Protein AF-A0A1B1K1B3-F1 (afdb_monomer_lite)

pLDDT: mean 75.55, std 18.29, range [34.38, 95.69]

Structure (mmCIF, N/CA/C/O backbone):
data_AF-A0A1B1K1B3-F1
#
_entry.id   AF-A0A1B1K1B3-F1
#
loop_
_atom_site.group_PDB
_atom_site.id
_atom_site.type_symbol
_atom_site.label_atom_id
_atom_site.label_alt_id
_atom_site.label_comp_id
_atom_site.label_asym_id
_atom_site.label_entity_id
_atom_site.label_seq_id
_atom_site.pdbx_PDB_ins_code
_atom_site.Cartn_x
_atom_site.Cartn_y
_atom_site.Cartn_z
_atom_site.occupancy
_atom_site.B_iso_or_equiv
_atom_site.auth_seq_id
_atom_site.auth_comp_id
_atom_site.auth_asym_id
_atom_site.auth_atom_id
_atom_site.pdbx_PDB_model_num
ATOM 1 N N . MET A 1 1 ? 2.374 -10.618 -1.116 1.00 35.56 1 MET A N 1
ATOM 2 C CA . MET A 1 1 ? 2.719 -10.414 0.304 1.00 35.56 1 MET A CA 1
ATOM 3 C C . MET A 1 1 ? 1.663 -9.497 0.883 1.00 35.56 1 MET A C 1
ATOM 5 O O . MET A 1 1 ? 1.453 -8.431 0.324 1.00 35.56 1 MET A O 1
ATOM 9 N N . THR A 1 2 ? 0.951 -9.953 1.908 1.00 37.66 2 THR A N 1
ATOM 10 C CA . THR A 1 2 ? -0.039 -9.156 2.635 1.00 37.66 2 THR A CA 1
ATOM 11 C C . THR A 1 2 ? 0.565 -8.875 3.996 1.00 37.66 2 THR A C 1
ATOM 13 O O . THR A 1 2 ? 0.949 -9.826 4.677 1.00 37.66 2 THR A O 1
ATOM 16 N N . ILE A 1 3 ? 0.714 -7.606 4.362 1.00 52.00 3 ILE A N 1
ATOM 17 C CA . ILE A 1 3 ? 1.350 -7.234 5.626 1.00 52.00 3 ILE A CA 1
ATOM 18 C C . ILE A 1 3 ? 0.290 -6.623 6.528 1.00 52.00 3 ILE A C 1
ATOM 20 O O . ILE A 1 3 ? -0.462 -5.754 6.088 1.00 52.00 3 ILE A O 1
ATOM 24 N N . VAL A 1 4 ? 0.206 -7.156 7.744 1.00 45.81 4 VAL A N 1
ATOM 25 C CA . VAL A 1 4 ? -0.704 -6.710 8.797 1.00 45.81 4 VAL A CA 1
ATOM 26 C C . VAL A 1 4 ? 0.100 -5.848 9.752 1.00 45.81 4 VAL A C 1
ATOM 28 O O . VAL A 1 4 ? 1.118 -6.299 10.274 1.00 45.81 4 VAL A O 1
ATOM 31 N N . ASP A 1 5 ? -0.374 -4.639 9.983 1.00 55.31 5 ASP A N 1
ATOM 32 C CA . ASP A 1 5 ? 0.121 -3.755 11.022 1.00 55.31 5 ASP A CA 1
ATOM 33 C C . ASP A 1 5 ? -0.939 -3.615 12.118 1.00 55.31 5 ASP A C 1
ATOM 35 O O . ASP A 1 5 ? -2.130 -3.591 11.813 1.00 55.31 5 ASP A O 1
ATOM 39 N N . ASN A 1 6 ? -0.513 -3.582 13.380 1.00 48.69 6 ASN A N 1
ATOM 40 C CA . ASN A 1 6 ? -1.386 -3.424 14.539 1.00 48.69 6 ASN A CA 1
ATOM 41 C C . ASN A 1 6 ? -0.952 -2.172 15.297 1.00 48.69 6 ASN A C 1
ATOM 43 O O . ASN A 1 6 ? 0.054 -2.180 16.010 1.00 48.69 6 ASN A O 1
ATOM 47 N N . ILE A 1 7 ? -1.724 -1.106 15.138 1.00 54.78 7 ILE A N 1
ATOM 48 C CA . ILE A 1 7 ? -1.529 0.153 15.843 1.00 54.78 7 ILE A CA 1
ATOM 49 C C . ILE A 1 7 ? -2.135 -0.058 17.237 1.00 54.78 7 ILE A C 1
ATOM 51 O O . ILE A 1 7 ? -3.356 -0.144 17.380 1.00 54.78 7 ILE A O 1
ATOM 55 N N . GLY A 1 8 ? -1.271 -0.290 18.231 1.00 42.84 8 GLY A N 1
ATOM 56 C CA . GLY A 1 8 ? -1.649 -0.654 19.603 1.00 42.84 8 GLY A CA 1
ATOM 57 C C . GLY A 1 8 ? -2.344 0.465 20.390 1.00 42.84 8 GLY A C 1
ATOM 58 O O . GLY A 1 8 ? -2.353 1.613 19.953 1.00 42.84 8 GLY A O 1
ATOM 59 N N . ASP A 1 9 ? -2.911 0.105 21.554 1.00 41.47 9 ASP A N 1
ATOM 60 C CA . ASP A 1 9 ? -3.588 1.041 22.471 1.00 41.47 9 ASP A CA 1
ATOM 61 C C . ASP A 1 9 ? -2.657 2.202 22.862 1.00 41.47 9 ASP A C 1
ATOM 63 O O . ASP A 1 9 ? -1.436 2.024 22.941 1.00 41.47 9 ASP A O 1
ATOM 67 N N . GLY A 1 10 ? -3.230 3.389 23.059 1.00 43.59 10 GLY A N 1
ATOM 68 C CA . GLY A 1 10 ? -2.604 4.710 23.179 1.00 43.59 10 GLY A CA 1
ATOM 69 C C . GLY A 1 10 ? -1.605 4.909 24.330 1.00 43.59 10 GLY A C 1
ATOM 70 O O . GLY A 1 10 ? -1.379 6.032 24.783 1.00 43.59 10 GLY A O 1
ATOM 71 N N . GLN A 1 11 ? -0.960 3.857 24.833 1.00 38.31 11 GLN A N 1
ATOM 72 C CA . GLN A 1 11 ? 0.034 3.897 25.907 1.00 38.31 11 GLN A CA 1
ATOM 73 C C . GLN A 1 11 ? 1.481 4.178 25.453 1.00 38.31 11 GLN A C 1
ATOM 75 O O . GLN A 1 11 ? 2.353 4.340 26.312 1.00 38.31 11 GLN A O 1
ATOM 80 N N . SER A 1 12 ? 1.799 4.270 24.154 1.00 40.81 12 SER A N 1
ATOM 81 C CA . SER A 1 12 ? 3.203 4.292 23.687 1.00 40.81 12 SER A CA 1
ATOM 82 C C . SER A 1 12 ? 3.754 5.632 23.180 1.00 40.81 12 SER A C 1
ATOM 84 O O . SER A 1 12 ? 4.667 5.642 22.355 1.00 40.81 12 SER A O 1
ATOM 86 N N . GLN A 1 13 ? 3.305 6.765 23.724 1.00 38.47 13 GLN A N 1
ATOM 87 C CA . GLN A 1 13 ? 4.040 8.038 23.631 1.00 38.47 13 GLN A CA 1
ATOM 88 C C . GLN A 1 13 ? 4.375 8.603 25.022 1.00 38.47 13 GLN A C 1
ATOM 90 O O . GLN A 1 13 ? 3.961 9.699 25.390 1.00 38.47 13 GLN A O 1
ATOM 95 N N . ARG A 1 14 ? 5.168 7.886 25.833 1.00 36.94 14 ARG A N 1
ATOM 96 C CA . ARG A 1 14 ? 5.880 8.554 26.940 1.00 36.94 14 ARG A CA 1
ATOM 97 C C . ARG A 1 14 ? 7.107 9.268 26.377 1.00 36.94 14 ARG A C 1
ATOM 99 O O . ARG A 1 14 ? 8.041 8.633 25.898 1.00 36.94 14 ARG A O 1
ATOM 106 N N . ALA A 1 15 ? 7.040 10.597 26.414 1.00 37.53 15 ALA A N 1
ATOM 107 C CA . ALA A 1 15 ? 7.937 11.530 25.748 1.00 37.53 15 ALA A CA 1
ATOM 108 C C . ALA A 1 15 ? 9.425 11.337 26.097 1.00 37.53 15 ALA A C 1
ATOM 110 O O . ALA A 1 15 ? 9.838 11.483 27.249 1.00 37.53 15 ALA A O 1
ATOM 111 N N . MET A 1 16 ? 10.238 11.094 25.067 1.00 37.91 16 MET A N 1
ATOM 112 C CA . MET A 1 16 ? 11.663 11.438 25.065 1.00 37.91 16 MET A CA 1
ATOM 113 C C . MET A 1 16 ? 11.797 12.939 24.734 1.00 37.91 16 MET A C 1
ATOM 115 O O . MET A 1 16 ? 10.979 13.446 23.965 1.00 37.91 16 MET A O 1
ATOM 119 N N . PRO A 1 17 ? 12.796 13.668 25.269 1.00 40.50 17 PRO A N 1
ATOM 120 C CA . PRO A 1 17 ? 12.944 15.110 25.042 1.00 40.50 17 PRO A CA 1
ATOM 121 C C . PRO A 1 17 ? 12.958 15.468 23.546 1.00 40.50 17 PRO A C 1
ATOM 123 O O . PRO A 1 17 ? 13.710 14.859 22.780 1.00 40.50 17 PRO A O 1
ATOM 126 N N . GLU A 1 18 ? 12.174 16.471 23.135 1.00 42.59 18 GLU A N 1
ATOM 127 C CA . GLU A 1 18 ? 11.870 16.803 21.727 1.00 42.59 18 GLU A CA 1
ATOM 128 C C . GLU A 1 18 ? 13.112 16.902 20.813 1.00 42.59 18 GLU A C 1
ATOM 130 O O . GLU A 1 18 ? 13.099 16.395 19.693 1.00 42.59 18 GLU A O 1
ATOM 135 N N . GLY A 1 19 ? 14.235 17.438 21.311 1.00 36.38 19 GLY A N 1
ATOM 136 C CA . GLY A 1 19 ? 15.486 17.559 20.544 1.00 36.38 19 GLY A CA 1
ATOM 137 C C . GLY A 1 19 ? 16.267 16.251 20.333 1.00 36.38 19 GLY A C 1
ATOM 138 O O . GLY A 1 19 ? 17.086 16.155 19.421 1.00 36.38 19 GLY A O 1
ATOM 139 N N . THR A 1 20 ? 16.017 15.223 21.148 1.00 49.38 20 THR A N 1
ATOM 140 C CA . THR A 1 20 ? 16.620 13.888 20.974 1.00 49.38 20 THR A CA 1
ATOM 141 C C . THR A 1 20 ? 15.837 13.030 19.990 1.00 49.38 20 THR A C 1
ATOM 143 O O . THR A 1 20 ? 16.436 12.222 19.284 1.00 49.38 20 THR A O 1
ATOM 146 N N . PHE A 1 21 ? 14.525 13.252 19.878 1.00 43.22 21 PHE A N 1
ATOM 147 C CA . PHE A 1 21 ? 13.664 12.477 18.994 1.00 43.22 21 PHE A CA 1
ATOM 148 C C . PHE A 1 21 ? 13.975 12.744 17.521 1.00 43.22 21 PHE A C 1
ATOM 150 O O . PHE A 1 21 ? 14.134 11.795 16.771 1.00 43.22 21 PHE A O 1
ATOM 157 N N . GLU A 1 22 ? 14.136 13.995 17.088 1.00 46.03 22 GLU A N 1
ATOM 158 C CA . GLU A 1 22 ? 14.450 14.295 15.680 1.00 46.03 22 GLU A CA 1
ATOM 159 C C . GLU A 1 22 ? 15.869 13.893 15.273 1.00 46.03 22 GLU A C 1
ATOM 161 O O . GLU A 1 22 ? 16.065 13.358 14.182 1.00 46.03 22 GLU A O 1
ATOM 166 N N . ALA A 1 23 ? 16.855 14.092 16.150 1.00 46.91 23 ALA A N 1
ATOM 167 C CA . ALA A 1 23 ? 18.237 13.698 15.885 1.00 46.91 23 ALA A CA 1
ATOM 168 C C . ALA A 1 23 ? 18.392 12.170 15.813 1.00 46.91 23 ALA A C 1
ATOM 170 O O . ALA A 1 23 ? 19.066 11.657 14.919 1.00 46.91 23 ALA A O 1
ATOM 171 N N . GLU A 1 24 ? 17.738 11.439 16.716 1.00 48.03 24 GLU A N 1
ATOM 172 C CA . GLU A 1 24 ? 17.723 9.979 16.701 1.00 48.03 24 GLU A CA 1
ATOM 173 C C . GLU A 1 24 ? 16.869 9.448 15.540 1.00 48.03 24 GLU A C 1
ATOM 175 O O . GLU A 1 24 ? 17.303 8.543 14.836 1.00 48.03 24 GLU A O 1
ATOM 180 N N . ARG A 1 25 ? 15.727 10.081 15.231 1.00 55.53 25 ARG A N 1
ATOM 181 C CA . ARG A 1 25 ? 14.900 9.778 14.049 1.00 55.53 25 ARG A CA 1
ATOM 182 C C . ARG A 1 25 ? 15.691 9.956 12.754 1.00 55.53 25 ARG A C 1
ATOM 184 O O . ARG A 1 25 ? 15.523 9.142 11.854 1.00 55.53 25 ARG A O 1
ATOM 191 N N . ARG A 1 26 ? 16.552 10.977 12.665 1.00 53.41 26 ARG A N 1
ATOM 192 C CA . ARG A 1 26 ? 17.419 11.237 11.506 1.00 53.41 26 ARG A CA 1
ATOM 193 C C . ARG A 1 26 ? 18.577 10.245 11.414 1.00 53.41 26 ARG A C 1
ATOM 195 O O . ARG A 1 26 ? 18.786 9.687 10.352 1.00 53.41 26 ARG A O 1
ATOM 202 N N . ARG A 1 27 ? 19.262 9.919 12.517 1.00 55.50 27 ARG A N 1
ATOM 203 C CA . ARG A 1 27 ? 20.287 8.852 12.510 1.00 55.50 27 ARG A CA 1
ATOM 204 C C . ARG A 1 27 ? 19.710 7.485 12.168 1.00 55.50 27 ARG A C 1
ATOM 206 O O . ARG A 1 27 ? 20.340 6.719 11.448 1.00 55.50 27 ARG A O 1
ATOM 213 N N . GLN A 1 28 ? 18.537 7.166 12.708 1.00 52.94 28 GLN A N 1
ATOM 214 C CA . GLN A 1 28 ? 17.829 5.933 12.391 1.00 52.94 28 GLN A CA 1
ATOM 215 C C . GLN A 1 28 ? 17.367 5.936 10.940 1.00 52.94 28 GLN A C 1
ATOM 217 O O . GLN A 1 28 ? 17.505 4.913 10.292 1.00 52.94 28 GLN A O 1
ATOM 222 N N . HIS A 1 29 ? 16.897 7.072 10.415 1.00 56.28 29 HIS A N 1
ATOM 223 C CA . HIS A 1 29 ? 16.609 7.230 8.992 1.00 56.28 29 HIS A CA 1
ATOM 224 C C . HIS A 1 29 ? 17.853 6.950 8.145 1.00 56.28 29 HIS A C 1
ATOM 226 O O . HIS A 1 29 ? 17.800 6.063 7.311 1.00 56.28 29 HIS A O 1
ATOM 232 N N . ASP A 1 30 ? 18.988 7.595 8.418 1.00 57.59 30 ASP A N 1
ATOM 233 C CA . ASP A 1 30 ? 20.220 7.429 7.634 1.00 57.59 30 ASP A CA 1
ATOM 234 C C . ASP A 1 30 ? 20.781 5.991 7.720 1.00 57.59 30 ASP A C 1
ATOM 236 O O . ASP A 1 30 ? 21.231 5.417 6.728 1.00 57.59 30 ASP A O 1
ATOM 240 N N . ALA A 1 31 ? 20.738 5.368 8.904 1.00 55.56 31 ALA A N 1
ATOM 241 C CA . ALA A 1 31 ? 21.199 3.993 9.109 1.00 55.56 31 ALA A CA 1
ATOM 242 C C . ALA A 1 31 ? 20.247 2.951 8.506 1.00 55.56 31 ALA A C 1
ATOM 244 O O . ALA A 1 31 ? 20.697 1.921 8.000 1.00 55.56 31 ALA A O 1
ATOM 245 N N . ALA A 1 32 ? 18.941 3.200 8.568 1.00 52.94 32 ALA A N 1
ATOM 246 C CA . ALA A 1 32 ? 17.941 2.333 7.974 1.00 52.94 32 ALA A CA 1
ATOM 247 C C . ALA A 1 32 ? 17.872 2.520 6.454 1.00 52.94 32 ALA A C 1
ATOM 249 O O . ALA A 1 32 ? 17.700 1.539 5.754 1.00 52.94 32 ALA A O 1
ATOM 250 N N . GLU A 1 33 ? 18.157 3.709 5.922 1.00 55.00 33 GLU A N 1
ATOM 251 C CA . GLU A 1 33 ? 18.345 3.973 4.490 1.00 55.00 33 GLU A CA 1
ATOM 252 C C . GLU A 1 33 ? 19.595 3.258 3.942 1.00 55.00 33 GLU A C 1
ATOM 254 O O . GLU A 1 33 ? 19.581 2.731 2.826 1.00 55.00 33 GLU A O 1
ATOM 259 N N . LEU A 1 34 ? 20.655 3.141 4.754 1.00 54.22 34 LEU A N 1
ATOM 260 C CA . LEU A 1 34 ? 21.815 2.304 4.432 1.00 54.22 34 LEU A CA 1
ATOM 261 C C . LEU A 1 34 ? 21.441 0.811 4.350 1.00 54.22 34 LEU A C 1
ATOM 263 O O . LEU A 1 34 ? 21.885 0.125 3.429 1.00 54.22 34 LEU A O 1
ATOM 267 N N . ARG A 1 35 ? 20.603 0.329 5.281 1.00 54.16 35 ARG A N 1
ATOM 268 C CA . ARG A 1 35 ? 20.071 -1.050 5.314 1.00 54.16 35 ARG A CA 1
ATOM 269 C C . ARG A 1 35 ? 18.929 -1.294 4.333 1.00 54.16 35 ARG A C 1
ATOM 271 O O . ARG A 1 35 ? 18.700 -2.426 3.942 1.00 54.16 35 ARG A O 1
ATOM 278 N N . ALA A 1 36 ? 18.273 -0.246 3.845 1.00 51.66 36 ALA A N 1
ATOM 279 C CA . ALA A 1 36 ? 17.212 -0.316 2.845 1.00 51.66 36 ALA A CA 1
ATOM 280 C C . ALA A 1 36 ? 17.689 -0.862 1.500 1.00 51.66 36 ALA A C 1
ATOM 282 O O . ALA A 1 36 ? 16.893 -1.140 0.607 1.00 51.66 36 ALA A O 1
ATOM 283 N N . ARG A 1 37 ? 19.009 -0.980 1.337 1.00 57.28 37 ARG A N 1
ATOM 284 C CA . ARG A 1 37 ? 19.663 -1.635 0.207 1.00 57.28 37 ARG A CA 1
ATOM 285 C C . ARG A 1 37 ? 19.741 -3.153 0.367 1.00 57.28 37 ARG A C 1
ATOM 287 O O . ARG A 1 37 ? 20.251 -3.821 -0.531 1.00 57.28 37 ARG A O 1
ATOM 294 N N . GLU A 1 38 ? 19.289 -3.700 1.491 1.00 72.44 38 GLU A N 1
ATOM 295 C CA . GLU A 1 38 ? 19.466 -5.103 1.831 1.00 72.44 38 GLU A CA 1
ATOM 296 C C . GLU A 1 38 ? 18.203 -5.913 1.533 1.00 72.44 38 GLU A C 1
ATOM 298 O O . GLU A 1 38 ? 17.058 -5.546 1.813 1.00 72.44 38 GLU A O 1
ATOM 303 N N . ARG A 1 39 ? 18.445 -7.059 0.908 1.00 81.75 39 ARG A N 1
ATOM 304 C CA . ARG A 1 39 ? 17.456 -8.109 0.720 1.00 81.75 39 ARG A CA 1
ATOM 305 C C . ARG A 1 39 ? 17.071 -8.677 2.085 1.00 81.75 39 ARG A C 1
ATOM 307 O O . ARG A 1 39 ? 17.937 -8.851 2.936 1.00 81.75 39 ARG A O 1
ATOM 314 N N . ALA A 1 40 ? 15.794 -8.999 2.271 1.00 82.50 40 ALA A N 1
ATOM 315 C CA . ALA A 1 40 ? 15.316 -9.713 3.446 1.00 82.50 40 ALA A CA 1
ATOM 316 C C . ALA A 1 40 ? 16.076 -11.050 3.553 1.00 82.50 40 ALA A C 1
ATOM 318 O O . ALA A 1 40 ? 15.928 -11.888 2.653 1.00 82.50 40 ALA A O 1
ATOM 319 N N . PRO A 1 41 ? 16.896 -11.267 4.599 1.00 82.31 41 PRO A N 1
ATOM 320 C CA . PRO A 1 41 ? 17.796 -12.421 4.682 1.00 82.31 41 PRO A CA 1
ATOM 321 C C . PRO A 1 41 ? 17.052 -13.757 4.774 1.00 82.31 41 PRO A C 1
ATOM 323 O O . PRO A 1 41 ? 17.583 -14.798 4.398 1.00 82.31 41 PRO A O 1
ATOM 326 N N . GLN A 1 42 ? 15.811 -13.731 5.257 1.00 85.69 42 GLN A N 1
ATOM 327 C CA . GLN A 1 42 ? 14.932 -14.890 5.359 1.00 85.69 42 GLN A CA 1
ATOM 328 C C . GLN A 1 42 ? 14.312 -15.321 4.021 1.00 85.69 42 GLN A C 1
ATOM 330 O O . GLN A 1 42 ? 13.712 -16.393 3.961 1.00 85.69 42 GLN A O 1
ATOM 335 N N . LEU A 1 43 ? 14.423 -14.508 2.963 1.00 85.69 43 LEU A N 1
ATOM 336 C CA . LEU A 1 43 ? 13.866 -14.815 1.647 1.00 85.69 43 LEU A CA 1
ATOM 337 C C . LEU A 1 43 ? 14.975 -15.142 0.635 1.00 85.69 43 LEU A C 1
ATOM 339 O O . LEU A 1 43 ? 16.001 -14.458 0.598 1.00 85.69 43 LEU A O 1
ATOM 343 N N . PRO A 1 44 ? 14.763 -16.130 -0.250 1.00 89.31 44 PRO A N 1
ATOM 344 C CA . PRO A 1 44 ? 15.617 -16.343 -1.412 1.00 89.31 44 PRO A CA 1
ATOM 345 C C . PRO A 1 44 ? 15.759 -15.080 -2.275 1.00 89.31 44 PRO A C 1
ATOM 347 O O . PRO A 1 44 ? 14.857 -14.241 -2.344 1.00 89.31 44 PRO A O 1
ATOM 350 N N . ALA A 1 45 ? 16.904 -14.924 -2.944 1.00 85.12 45 ALA A N 1
ATOM 351 C CA . ALA A 1 45 ? 17.176 -13.738 -3.758 1.00 85.12 45 ALA A CA 1
ATOM 352 C C . ALA A 1 45 ? 16.237 -13.623 -4.973 1.00 85.12 45 ALA A C 1
ATOM 354 O O . ALA A 1 45 ? 15.888 -12.518 -5.365 1.00 85.12 45 ALA A O 1
ATOM 355 N N . ASP A 1 46 ? 15.793 -14.743 -5.536 1.00 86.25 46 ASP A N 1
ATOM 356 C CA . ASP A 1 46 ? 14.843 -14.817 -6.652 1.00 86.25 46 ASP A CA 1
ATOM 357 C C . ASP A 1 46 ? 13.381 -14.569 -6.238 1.00 86.25 46 ASP A C 1
ATOM 359 O O . ASP A 1 46 ? 12.511 -14.446 -7.095 1.00 86.25 46 ASP A O 1
ATOM 363 N N . GLN A 1 47 ? 13.104 -14.449 -4.936 1.00 87.62 47 GLN A N 1
ATOM 364 C CA . GLN A 1 47 ? 11.773 -14.156 -4.388 1.00 87.62 47 GLN A CA 1
ATOM 365 C C . GLN A 1 47 ? 11.609 -12.700 -3.938 1.00 87.62 47 GLN A C 1
ATOM 367 O O . GLN A 1 47 ? 10.618 -12.346 -3.301 1.00 87.62 47 GLN A O 1
ATOM 372 N N . GLN A 1 48 ? 12.578 -11.842 -4.250 1.00 88.19 48 GLN A N 1
ATOM 373 C CA . GLN A 1 48 ? 12.544 -10.429 -3.901 1.00 88.19 48 GLN A CA 1
ATOM 374 C C . GLN A 1 48 ? 13.255 -9.586 -4.956 1.00 88.19 48 GLN A C 1
ATOM 376 O O . GLN A 1 48 ? 14.159 -10.047 -5.655 1.00 88.19 48 GLN A O 1
ATOM 381 N N . THR A 1 49 ? 12.852 -8.326 -5.058 1.00 88.81 49 THR A N 1
ATOM 382 C CA . THR A 1 49 ? 13.508 -7.370 -5.949 1.00 88.81 49 THR A CA 1
ATOM 383 C C . THR A 1 49 ? 14.849 -6.886 -5.375 1.00 88.81 49 THR A C 1
ATOM 385 O O . THR A 1 49 ? 15.258 -7.282 -4.280 1.00 88.81 49 THR A O 1
ATOM 388 N N . GLY A 1 50 ? 15.562 -6.062 -6.134 1.00 89.56 50 GLY A N 1
ATOM 389 C CA . GLY A 1 50 ? 16.807 -5.429 -5.729 1.00 89.56 50 GLY A CA 1
ATOM 390 C C . GLY A 1 50 ? 16.929 -4.003 -6.249 1.00 89.56 50 GLY A C 1
ATOM 391 O O . GLY A 1 50 ? 16.029 -3.448 -6.879 1.00 89.56 50 GLY A O 1
ATOM 392 N N . GLU A 1 51 ? 18.085 -3.405 -5.974 1.00 89.69 51 GLU A N 1
ATOM 393 C CA . GLU A 1 51 ? 18.364 -2.012 -6.327 1.00 89.69 51 GLU A CA 1
ATOM 394 C C . GLU A 1 51 ? 18.384 -1.742 -7.832 1.00 89.69 51 GLU A C 1
ATOM 396 O O . GLU A 1 51 ? 18.171 -0.620 -8.287 1.00 89.69 51 GLU A O 1
ATOM 401 N N . ASP A 1 52 ? 18.649 -2.777 -8.616 1.00 90.06 52 ASP A N 1
ATOM 402 C CA . ASP A 1 52 ? 18.659 -2.728 -10.066 1.00 90.06 52 ASP A CA 1
ATOM 403 C C . ASP A 1 52 ? 17.322 -2.265 -10.650 1.00 90.06 52 ASP A C 1
ATOM 405 O O . ASP A 1 52 ? 17.334 -1.571 -11.663 1.00 90.06 52 ASP A O 1
ATOM 409 N N . VAL A 1 53 ? 16.190 -2.537 -9.996 1.00 91.94 53 VAL A N 1
ATOM 410 C CA . VAL A 1 53 ? 14.878 -2.051 -10.452 1.00 91.94 53 VAL A CA 1
ATOM 411 C C . VAL A 1 53 ? 14.749 -0.531 -10.322 1.00 91.94 53 VAL A C 1
ATOM 413 O O . VAL A 1 53 ? 14.178 0.101 -11.202 1.00 91.94 53 VAL A O 1
ATOM 416 N N . TYR A 1 54 ? 15.337 0.084 -9.298 1.00 91.56 54 TYR A N 1
ATOM 417 C CA . TYR A 1 54 ? 15.133 1.506 -8.967 1.00 91.56 54 TYR A CA 1
ATOM 418 C C . TYR A 1 54 ? 16.188 2.443 -9.576 1.00 91.56 54 TYR A C 1
ATOM 420 O O . TYR A 1 54 ? 16.088 3.662 -9.505 1.00 91.56 54 TYR A O 1
ATOM 428 N N . ARG A 1 55 ? 17.236 1.887 -10.190 1.00 91.12 55 ARG A N 1
ATOM 429 C CA . ARG A 1 55 ? 18.352 2.669 -10.735 1.00 91.12 55 ARG A CA 1
ATOM 430 C C . ARG A 1 55 ? 17.958 3.453 -11.995 1.00 91.12 55 ARG A C 1
ATOM 432 O O . ARG A 1 55 ? 17.467 2.854 -12.954 1.00 91.12 55 ARG A O 1
ATOM 439 N N . ASP A 1 56 ? 18.290 4.742 -12.034 1.00 91.44 56 ASP A N 1
ATOM 440 C CA . ASP A 1 56 ? 18.168 5.623 -13.210 1.00 91.44 56 ASP A CA 1
ATOM 441 C C . ASP A 1 56 ? 16.749 5.669 -13.808 1.00 91.44 56 ASP A C 1
ATOM 443 O O . ASP A 1 56 ? 16.568 5.605 -15.022 1.00 91.44 56 ASP A O 1
ATOM 447 N N . ASN A 1 57 ? 15.730 5.715 -12.951 1.00 91.94 57 ASN A N 1
ATOM 448 C CA . ASN A 1 57 ? 14.327 5.851 -13.339 1.00 91.94 57 ASN A CA 1
ATOM 449 C C . ASN A 1 57 ? 13.524 6.505 -12.197 1.00 91.94 57 ASN A C 1
ATOM 451 O O . ASN A 1 57 ? 14.052 6.627 -11.091 1.00 91.94 57 ASN A O 1
ATOM 455 N N . PRO A 1 58 ? 12.279 6.948 -12.436 1.00 90.12 58 PRO A N 1
ATOM 456 C CA . PRO A 1 58 ? 11.472 7.609 -11.411 1.00 90.12 58 PRO A CA 1
ATOM 457 C C . PRO A 1 58 ? 10.740 6.649 -10.458 1.00 90.12 58 PRO A C 1
ATOM 459 O O . PRO A 1 58 ? 9.776 7.068 -9.825 1.00 90.12 58 PRO A O 1
ATOM 462 N N . LEU A 1 59 ? 11.132 5.376 -10.332 1.00 91.88 59 LEU A N 1
ATOM 463 C CA . LEU A 1 59 ? 10.537 4.464 -9.349 1.00 91.88 59 LEU A CA 1
ATOM 464 C C . LEU A 1 59 ? 11.229 4.616 -7.989 1.00 91.88 59 LEU A C 1
ATOM 466 O O . LEU A 1 59 ? 12.440 4.447 -7.860 1.00 91.88 59 LEU A O 1
ATOM 470 N N . ASP A 1 60 ? 10.425 4.833 -6.957 1.00 90.88 60 ASP A N 1
ATOM 471 C CA . ASP A 1 60 ? 10.822 4.790 -5.558 1.00 90.88 60 ASP A CA 1
ATOM 472 C C . ASP A 1 60 ? 10.593 3.398 -4.958 1.00 90.88 60 ASP A C 1
ATOM 474 O O . ASP A 1 60 ? 9.718 2.635 -5.389 1.00 90.88 60 ASP A O 1
ATOM 478 N N . ARG A 1 61 ? 11.313 3.113 -3.865 1.00 90.12 61 ARG A N 1
ATOM 479 C CA . ARG A 1 61 ? 11.004 2.008 -2.947 1.00 90.12 61 ARG A CA 1
ATOM 480 C C . ARG A 1 61 ? 9.749 2.349 -2.134 1.00 90.12 61 ARG A C 1
ATOM 482 O O . ARG A 1 61 ? 9.828 2.787 -0.982 1.00 90.12 61 ARG A O 1
ATOM 489 N N . GLY A 1 62 ? 8.587 2.174 -2.754 1.00 89.56 62 GLY A N 1
ATOM 490 C CA . GLY A 1 62 ? 7.297 2.426 -2.126 1.00 89.56 62 GLY A CA 1
ATOM 491 C C . GLY A 1 62 ? 7.039 1.433 -1.000 1.00 89.56 62 GLY A C 1
ATOM 492 O O . GLY A 1 62 ? 6.907 0.236 -1.252 1.00 89.56 62 GLY A O 1
ATOM 493 N N . HIS A 1 63 ? 6.993 1.917 0.239 1.00 88.50 63 HIS A N 1
ATOM 494 C CA . HIS A 1 63 ? 6.783 1.071 1.414 1.00 88.50 63 HIS A CA 1
ATOM 495 C C . HIS A 1 63 ? 5.320 0.617 1.502 1.00 88.50 63 HIS A C 1
ATOM 497 O O . HIS A 1 63 ? 4.399 1.416 1.320 1.00 88.50 63 HIS A O 1
ATOM 503 N N . LEU A 1 64 ? 5.101 -0.661 1.814 1.00 89.06 64 LEU A N 1
ATOM 504 C CA . LEU A 1 64 ? 3.775 -1.210 2.094 1.00 89.06 64 LEU A CA 1
ATOM 505 C C . LEU A 1 64 ? 3.381 -0.944 3.553 1.00 89.06 64 LEU A C 1
ATOM 507 O O . LEU A 1 64 ? 2.390 -0.254 3.791 1.00 89.06 64 LEU A O 1
ATOM 511 N N . VAL A 1 65 ? 4.174 -1.420 4.518 1.00 87.25 65 VAL A N 1
ATOM 512 C CA . VAL A 1 65 ? 4.120 -0.967 5.921 1.00 87.25 65 VAL A CA 1
ATOM 513 C C . VAL A 1 65 ? 4.971 0.273 6.084 1.00 87.25 65 VAL A C 1
ATOM 515 O O . VAL A 1 65 ? 6.132 0.278 5.660 1.00 87.25 65 VAL A O 1
ATOM 518 N N . ARG A 1 66 ? 4.429 1.316 6.719 1.00 82.94 66 ARG A N 1
ATOM 519 C CA . ARG A 1 66 ? 5.201 2.533 6.936 1.00 82.94 66 ARG A CA 1
ATOM 520 C C . ARG A 1 66 ? 6.202 2.329 8.050 1.00 82.94 66 ARG A C 1
ATOM 522 O O . ARG A 1 66 ? 5.982 1.624 9.025 1.00 82.94 66 ARG A O 1
ATOM 529 N N . ARG A 1 67 ? 7.297 3.062 7.928 1.00 82.94 67 ARG A N 1
ATOM 530 C CA . ARG A 1 67 ? 8.439 3.003 8.833 1.00 82.94 67 ARG A CA 1
ATOM 531 C C . ARG A 1 67 ? 8.105 3.187 10.315 1.00 82.94 67 ARG A C 1
ATOM 533 O O . ARG A 1 67 ? 8.752 2.586 11.168 1.00 82.94 67 ARG A O 1
ATOM 540 N N . LEU A 1 68 ? 7.185 4.102 10.622 1.00 80.19 68 LEU A N 1
ATOM 541 C CA . LEU A 1 68 ? 6.901 4.489 12.005 1.00 80.19 68 LEU A CA 1
ATOM 542 C C . LEU A 1 68 ? 5.815 3.638 12.656 1.00 80.19 68 LEU A C 1
ATOM 544 O O . LEU A 1 68 ? 5.799 3.570 13.881 1.00 80.19 68 LEU A O 1
ATOM 548 N N . ASP A 1 69 ? 4.973 2.970 11.872 1.00 80.56 69 ASP A N 1
ATOM 549 C CA . ASP A 1 69 ? 3.836 2.235 12.417 1.00 80.56 69 ASP A CA 1
ATOM 550 C C . ASP A 1 69 ? 4.258 1.084 13.352 1.00 80.56 69 ASP A C 1
ATOM 552 O O . ASP A 1 69 ? 3.708 0.990 14.449 1.00 80.56 69 ASP A O 1
ATOM 556 N N . PRO A 1 70 ? 5.304 0.282 13.047 1.00 84.44 70 PRO A N 1
ATOM 557 C CA . PRO A 1 70 ? 5.768 -0.764 13.954 1.00 84.44 70 PRO A CA 1
ATOM 558 C C . PRO A 1 70 ? 6.875 -0.283 14.915 1.00 84.44 70 PRO A C 1
ATOM 560 O O . PRO A 1 70 ? 7.469 -1.085 15.638 1.00 84.44 70 PRO A O 1
ATOM 563 N N . ALA A 1 71 ? 7.205 1.016 14.931 1.00 86.06 71 ALA A N 1
ATOM 564 C CA . ALA A 1 71 ? 8.345 1.565 15.672 1.00 86.06 71 ALA A CA 1
ATOM 565 C C . ALA A 1 71 ? 8.031 1.827 17.160 1.00 86.06 71 ALA A C 1
ATOM 567 O O . ALA A 1 71 ? 8.322 2.901 17.692 1.00 86.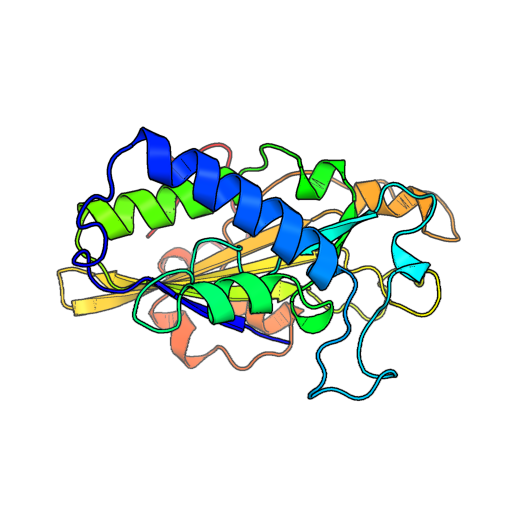06 71 ALA A O 1
ATOM 568 N N . TRP A 1 72 ? 7.469 0.835 17.850 1.00 81.25 72 TRP A N 1
ATOM 569 C CA . TRP A 1 72 ? 7.090 0.905 19.263 1.00 81.25 72 TRP A CA 1
ATOM 570 C C . TRP A 1 72 ? 7.484 -0.362 20.039 1.00 81.25 72 TRP A C 1
ATOM 572 O O . TRP A 1 72 ? 7.857 -1.394 19.480 1.00 81.25 72 TRP A O 1
ATOM 582 N N . GLY A 1 73 ? 7.470 -0.261 21.371 1.00 87.00 73 GLY A N 1
ATOM 583 C CA . GLY A 1 73 ? 7.857 -1.354 22.265 1.00 87.00 73 GLY A CA 1
ATOM 584 C C . GLY A 1 73 ? 9.358 -1.704 22.246 1.00 87.00 73 GLY A C 1
ATOM 585 O O . GLY A 1 73 ? 10.179 -0.979 21.681 1.00 87.00 73 GLY A O 1
ATOM 586 N N . PRO A 1 74 ? 9.757 -2.822 22.885 1.00 90.56 74 PRO A N 1
ATOM 587 C CA . PRO A 1 74 ? 11.169 -3.194 23.051 1.00 90.56 74 PRO A CA 1
ATOM 588 C C . PRO A 1 74 ? 11.923 -3.485 21.745 1.00 90.56 74 PRO A C 1
ATOM 590 O O . PRO A 1 74 ? 13.149 -3.405 21.718 1.00 90.56 74 PRO A O 1
ATOM 593 N N . LEU A 1 75 ? 11.204 -3.827 20.671 1.00 87.06 75 LEU A N 1
ATOM 594 C CA . LEU A 1 75 ? 11.770 -4.153 19.358 1.00 87.06 75 LEU A CA 1
ATOM 595 C C . LEU A 1 75 ? 11.636 -3.007 18.344 1.00 87.06 75 LEU A C 1
ATOM 597 O O . LEU A 1 75 ? 11.983 -3.204 17.183 1.00 87.06 75 LEU A O 1
ATOM 601 N N . ALA A 1 76 ? 11.205 -1.812 18.773 1.00 83.44 76 ALA A N 1
ATOM 602 C CA . ALA A 1 76 ? 10.911 -0.660 17.914 1.00 83.44 76 ALA A CA 1
ATOM 603 C C . ALA A 1 76 ? 11.975 -0.394 16.842 1.00 83.44 76 ALA A C 1
ATOM 605 O O . ALA A 1 76 ? 11.657 -0.161 15.680 1.00 83.44 76 ALA A O 1
ATOM 606 N N . LYS A 1 77 ? 13.256 -0.446 17.226 1.00 84.06 77 LYS A N 1
ATOM 607 C CA . LYS A 1 77 ? 14.358 -0.204 16.294 1.00 84.06 77 LYS A CA 1
ATOM 608 C C . LYS A 1 77 ? 14.457 -1.299 15.226 1.00 84.06 77 LYS A C 1
ATOM 610 O O . LYS A 1 77 ? 14.601 -0.976 14.055 1.00 84.06 77 LYS A O 1
ATOM 615 N N . ALA A 1 78 ? 14.407 -2.566 15.635 1.00 85.44 78 ALA A N 1
ATOM 616 C CA . ALA A 1 78 ? 14.486 -3.693 14.710 1.00 85.44 78 ALA A CA 1
ATOM 617 C C . ALA A 1 78 ? 13.278 -3.701 13.765 1.00 85.44 78 ALA A C 1
ATOM 619 O O . ALA A 1 78 ? 13.453 -3.817 12.564 1.00 85.44 78 ALA A O 1
ATOM 620 N N . ALA A 1 79 ? 12.079 -3.456 14.295 1.00 86.25 79 ALA A N 1
ATOM 621 C CA . ALA A 1 79 ? 10.858 -3.388 13.505 1.00 86.25 79 ALA A CA 1
ATOM 622 C C . ALA A 1 79 ? 10.865 -2.221 12.498 1.00 86.25 79 ALA A C 1
ATOM 624 O O . ALA A 1 79 ? 10.452 -2.390 11.356 1.00 86.25 79 ALA A O 1
ATOM 625 N N . ASN A 1 80 ? 11.390 -1.053 12.890 1.00 86.00 80 ASN A N 1
ATOM 626 C CA . ASN A 1 80 ? 11.611 0.079 11.986 1.00 86.00 80 ASN A CA 1
ATOM 627 C C . ASN A 1 80 ? 12.620 -0.276 10.886 1.00 86.00 80 ASN A C 1
ATOM 629 O O . ASN A 1 80 ? 12.315 -0.102 9.710 1.00 86.00 80 ASN A O 1
ATOM 633 N N . ASP A 1 81 ? 13.782 -0.826 11.260 1.00 85.62 81 ASP A N 1
ATOM 634 C CA . ASP A 1 81 ? 14.796 -1.293 10.308 1.00 85.62 81 ASP A CA 1
ATOM 635 C C . ASP A 1 81 ? 14.192 -2.328 9.329 1.00 85.62 81 ASP A C 1
ATOM 637 O O . ASP A 1 81 ? 14.463 -2.26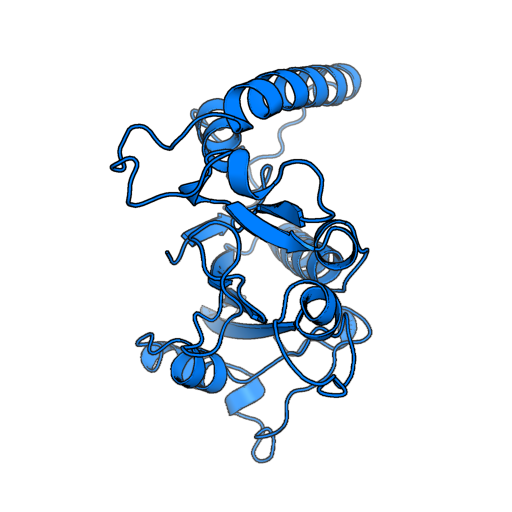9 8.130 1.00 85.62 81 ASP A O 1
ATOM 641 N N . ASP A 1 82 ? 13.319 -3.222 9.808 1.00 87.44 82 ASP A N 1
ATOM 642 C CA . ASP A 1 82 ? 12.696 -4.271 8.998 1.00 87.44 82 ASP A CA 1
ATOM 643 C C . ASP A 1 82 ? 11.790 -3.723 7.887 1.00 87.44 82 ASP A C 1
ATOM 645 O O . ASP A 1 82 ? 11.684 -4.353 6.828 1.00 87.44 82 ASP A O 1
ATOM 649 N N . THR A 1 83 ? 11.190 -2.540 8.077 1.00 86.50 83 THR A N 1
ATOM 650 C CA . THR A 1 83 ? 10.340 -1.896 7.057 1.00 86.50 83 THR A CA 1
ATOM 651 C C . THR A 1 83 ? 11.100 -1.505 5.791 1.00 86.50 83 THR A C 1
ATOM 653 O O . THR A 1 83 ? 10.485 -1.323 4.743 1.00 86.50 83 THR A O 1
ATOM 656 N N . PHE A 1 84 ? 12.426 -1.427 5.853 1.00 87.12 84 PHE A N 1
ATOM 657 C CA . PHE A 1 84 ? 13.249 -1.001 4.731 1.00 87.12 84 PHE A CA 1
ATOM 658 C C . PHE A 1 84 ? 13.694 -2.141 3.810 1.00 87.12 84 PHE A C 1
ATOM 660 O O . PHE A 1 84 ? 14.261 -1.878 2.749 1.00 87.12 84 PHE A O 1
ATOM 667 N N . HIS A 1 85 ? 13.439 -3.403 4.167 1.00 89.06 85 HIS A N 1
ATOM 668 C CA . HIS A 1 85 ? 13.756 -4.524 3.283 1.00 89.06 85 HIS A CA 1
ATOM 669 C C . HIS A 1 85 ? 12.934 -4.470 1.989 1.00 89.06 85 HIS A C 1
ATOM 671 O O . HIS A 1 85 ? 11.750 -4.122 1.993 1.00 89.06 85 HIS A O 1
ATOM 677 N N . PHE A 1 86 ? 13.518 -4.945 0.883 1.00 88.62 86 PHE A N 1
ATOM 678 C CA . PHE A 1 86 ? 12.826 -5.019 -0.413 1.00 88.62 86 PHE A CA 1
ATOM 679 C C . PHE A 1 86 ? 11.520 -5.821 -0.380 1.00 88.62 86 PHE A C 1
ATOM 681 O O . PHE A 1 86 ? 10.643 -5.568 -1.194 1.00 88.62 86 PHE A O 1
ATOM 688 N N . ALA A 1 87 ? 11.364 -6.756 0.561 1.00 89.50 87 ALA A N 1
ATOM 689 C CA . ALA A 1 87 ? 10.125 -7.510 0.741 1.00 89.50 87 ALA A CA 1
ATOM 690 C C . ALA A 1 87 ? 8.934 -6.625 1.163 1.00 89.50 87 ALA A C 1
ATOM 692 O O . ALA A 1 87 ? 7.799 -6.907 0.793 1.00 89.50 87 ALA A O 1
ATOM 693 N N . ASN A 1 88 ? 9.184 -5.541 1.902 1.00 91.25 88 ASN A N 1
ATOM 694 C CA . ASN A 1 88 ? 8.167 -4.550 2.260 1.00 91.25 88 ASN A CA 1
ATOM 695 C C . ASN A 1 88 ? 8.015 -3.449 1.192 1.00 91.25 88 ASN A C 1
ATOM 697 O O . ASN A 1 88 ? 7.156 -2.579 1.322 1.00 91.25 88 ASN A O 1
ATOM 701 N N . CYS A 1 89 ? 8.837 -3.468 0.142 1.00 90.19 89 CYS A N 1
ATOM 702 C CA . CYS A 1 89 ? 8.841 -2.445 -0.891 1.00 90.19 89 CYS A CA 1
ATOM 703 C C . CYS A 1 89 ? 8.224 -2.957 -2.193 1.00 90.19 89 CYS A C 1
ATOM 705 O O . CYS A 1 89 ? 8.382 -4.111 -2.589 1.00 90.19 89 CYS A O 1
ATOM 707 N N . THR A 1 90 ? 7.578 -2.053 -2.912 1.00 92.44 90 THR A N 1
ATOM 708 C CA . THR A 1 90 ? 7.071 -2.277 -4.265 1.00 92.44 90 THR A CA 1
ATOM 709 C C . THR A 1 90 ? 7.467 -1.100 -5.154 1.00 92.44 90 THR A C 1
ATOM 711 O O . THR A 1 90 ? 7.483 0.032 -4.665 1.00 92.44 90 THR A O 1
ATOM 714 N N . PRO A 1 91 ? 7.758 -1.320 -6.451 1.00 93.50 91 PRO A N 1
ATOM 715 C CA . PRO A 1 91 ? 7.995 -0.228 -7.383 1.00 93.50 91 PRO A CA 1
ATOM 716 C C . PRO A 1 91 ? 6.791 0.709 -7.449 1.00 93.50 91 PRO A C 1
ATOM 718 O O . PRO A 1 91 ? 5.692 0.313 -7.849 1.00 93.50 91 PRO A O 1
ATOM 721 N N . GLN A 1 92 ? 7.000 1.949 -7.027 1.00 91.69 92 GLN A N 1
ATOM 722 C CA . GLN A 1 92 ? 6.006 3.010 -7.094 1.00 91.69 92 GLN A CA 1
ATOM 723 C C . GLN A 1 92 ? 6.630 4.210 -7.787 1.00 91.69 92 GLN A C 1
ATOM 725 O O . GLN A 1 92 ? 7.708 4.642 -7.398 1.00 91.69 92 GLN A O 1
ATOM 730 N N . HIS A 1 93 ? 5.967 4.766 -8.794 1.00 91.12 93 HIS A N 1
ATOM 731 C CA . HIS A 1 93 ? 6.414 6.000 -9.425 1.00 91.12 93 HIS A CA 1
ATOM 732 C C . HIS A 1 93 ? 6.527 7.111 -8.372 1.00 91.12 93 HIS A C 1
ATOM 734 O O . HIS A 1 93 ? 5.657 7.249 -7.509 1.00 91.12 93 HIS A O 1
ATOM 740 N N . HIS A 1 94 ? 7.568 7.935 -8.452 1.00 86.69 94 HIS A N 1
ATOM 741 C CA . HIS A 1 94 ? 7.894 8.947 -7.452 1.00 86.69 94 HIS A CA 1
ATOM 742 C C . HIS A 1 94 ? 6.711 9.875 -7.171 1.00 86.69 94 HIS A C 1
ATOM 744 O O . HIS A 1 94 ? 6.351 10.107 -6.024 1.00 86.69 94 HIS A O 1
ATOM 750 N N . SER A 1 95 ? 6.012 10.340 -8.208 1.00 82.81 95 SER A N 1
ATOM 751 C CA . SER A 1 95 ? 4.816 11.177 -8.029 1.00 82.81 95 SER A CA 1
ATOM 752 C C . SER A 1 95 ? 3.666 10.472 -7.295 1.00 82.81 95 SER A C 1
ATOM 754 O O . SER A 1 95 ? 2.863 11.143 -6.651 1.00 82.81 95 SER A O 1
ATOM 756 N N . PHE A 1 96 ? 3.565 9.142 -7.381 1.00 83.06 96 PHE A N 1
ATOM 757 C CA . PHE A 1 96 ? 2.593 8.354 -6.619 1.00 83.06 96 PHE A CA 1
ATOM 758 C C . PHE A 1 96 ? 3.036 8.195 -5.158 1.00 83.06 96 PHE A C 1
ATOM 760 O O . PHE A 1 96 ? 2.241 8.450 -4.255 1.00 83.06 96 PHE A O 1
ATOM 767 N N . ASN A 1 97 ? 4.302 7.827 -4.937 1.00 82.38 97 ASN A N 1
ATOM 768 C CA . ASN A 1 97 ? 4.873 7.549 -3.617 1.00 82.38 97 ASN A CA 1
ATOM 769 C C . ASN A 1 97 ? 5.092 8.818 -2.769 1.00 82.38 97 ASN A C 1
ATOM 771 O O . ASN A 1 97 ? 4.717 8.863 -1.601 1.00 82.38 97 ASN A O 1
ATOM 775 N N . ALA A 1 98 ? 5.679 9.860 -3.360 1.00 73.94 98 ALA A N 1
ATOM 776 C CA . ALA A 1 98 ? 5.975 11.140 -2.713 1.00 73.94 98 ALA A CA 1
ATOM 777 C C . ALA A 1 98 ? 4.820 12.147 -2.794 1.00 73.94 98 ALA A C 1
ATOM 779 O O . ALA A 1 98 ? 4.853 13.191 -2.134 1.00 73.94 98 ALA A O 1
ATOM 780 N N . GLY A 1 99 ? 3.805 11.873 -3.618 1.00 64.62 99 GLY A N 1
ATOM 781 C CA . GLY A 1 99 ? 2.632 12.727 -3.709 1.00 64.62 99 GLY A CA 1
ATOM 782 C C . GLY A 1 99 ? 1.945 12.843 -2.350 1.00 64.62 99 GLY A C 1
ATOM 783 O O . GLY A 1 99 ? 1.798 11.855 -1.632 1.00 64.62 99 GLY A O 1
ATOM 784 N N . GLN A 1 100 ? 1.431 14.034 -2.023 1.00 53.34 100 GLN A N 1
ATOM 785 C CA . GLN A 1 100 ? 0.432 14.220 -0.957 1.00 53.34 100 GLN A CA 1
ATOM 786 C C . GLN A 1 100 ? -0.913 13.611 -1.382 1.00 53.34 100 GLN A C 1
ATOM 788 O O . GLN A 1 100 ? -1.964 14.249 -1.332 1.00 53.34 100 GLN A O 1
ATOM 793 N N . THR A 1 101 ? -0.877 12.386 -1.897 1.00 54.88 101 THR A N 1
ATOM 794 C CA . THR A 1 101 ? -2.068 11.632 -2.222 1.00 54.88 101 THR A CA 1
ATOM 795 C C . THR A 1 101 ? -2.861 11.453 -0.935 1.00 54.88 101 THR A C 1
ATOM 797 O O . THR A 1 101 ? -2.316 11.414 0.176 1.00 54.88 101 THR A O 1
ATOM 800 N N . LEU A 1 102 ? -4.176 11.310 -1.073 1.00 54.06 102 LEU A N 1
ATOM 801 C CA . LEU A 1 102 ? -5.024 10.915 0.042 1.00 54.06 102 LEU A CA 1
ATOM 802 C C . LEU A 1 102 ? -4.569 9.609 0.705 1.00 54.06 102 LEU A C 1
ATOM 804 O O . LEU A 1 102 ? -5.074 9.322 1.768 1.00 54.06 102 LEU A O 1
ATOM 808 N N . TRP A 1 103 ? -3.601 8.859 0.171 1.00 59.12 103 TRP A N 1
ATOM 809 C CA . TRP A 1 103 ? -2.908 7.781 0.879 1.00 59.12 103 TRP A CA 1
ATOM 810 C C . TRP A 1 103 ? -2.204 8.252 2.158 1.00 59.12 103 TRP A C 1
ATOM 812 O O . TRP A 1 103 ? -2.416 7.690 3.232 1.00 59.12 103 TRP A O 1
ATOM 822 N N . LEU A 1 104 ? -1.406 9.326 2.069 1.00 58.53 104 LEU A N 1
ATOM 823 C CA . LEU A 1 104 ? -0.745 9.917 3.232 1.00 58.53 104 LEU A CA 1
ATOM 824 C C . LEU A 1 104 ? -1.790 10.450 4.216 1.00 58.53 104 LEU A C 1
ATOM 826 O O . LEU A 1 104 ? -1.760 10.107 5.394 1.00 58.53 104 LEU A O 1
ATOM 830 N N . GLY A 1 105 ? -2.774 11.187 3.690 1.00 62.81 105 GLY A N 1
ATOM 831 C CA . GLY A 1 105 ? -3.859 11.779 4.473 1.00 62.81 105 GLY A CA 1
ATOM 832 C C . GLY A 1 105 ? -4.855 10.778 5.073 1.00 62.81 105 GLY A C 1
ATOM 833 O O . GLY A 1 105 ? -5.380 11.040 6.150 1.00 62.81 105 GLY A O 1
ATOM 834 N N . LEU A 1 106 ? -5.116 9.646 4.413 1.00 62.75 106 LEU A N 1
ATOM 835 C CA . LEU A 1 106 ? -5.992 8.565 4.879 1.00 62.75 106 LEU A CA 1
ATOM 836 C C . LEU A 1 106 ? -5.377 7.904 6.095 1.00 62.75 106 LEU A C 1
ATOM 838 O O . LEU A 1 106 ? -6.049 7.716 7.097 1.00 62.75 106 LEU A O 1
ATOM 842 N N . GLU A 1 107 ? -4.100 7.570 6.012 1.00 62.66 107 GLU A N 1
ATOM 843 C CA . GLU A 1 107 ? -3.411 6.924 7.116 1.00 62.66 107 GLU A CA 1
ATOM 844 C C . GLU A 1 107 ? -3.197 7.890 8.272 1.00 62.66 107 GLU A C 1
ATOM 846 O O . GLU A 1 107 ? -3.465 7.515 9.403 1.00 62.66 107 GLU A O 1
ATOM 851 N N . ASP A 1 108 ? -2.857 9.155 8.011 1.00 65.00 108 ASP A N 1
ATOM 852 C CA . ASP A 1 108 ? -2.821 10.179 9.059 1.00 65.00 108 ASP A CA 1
ATOM 853 C C . ASP A 1 108 ? -4.194 10.371 9.712 1.00 65.00 108 ASP A C 1
ATOM 855 O O . ASP A 1 108 ? -4.280 10.619 10.910 1.00 65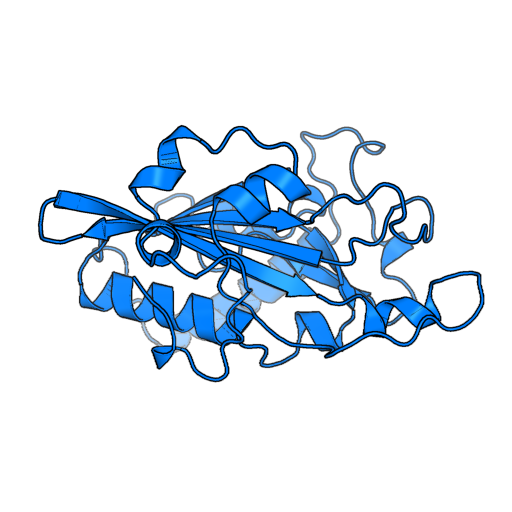.00 108 ASP A O 1
ATOM 859 N N . TYR A 1 109 ? -5.281 10.284 8.943 1.00 64.62 109 TYR A N 1
ATOM 860 C CA . TYR A 1 109 ? -6.636 10.389 9.470 1.00 64.62 109 TYR A CA 1
ATOM 861 C C . TYR A 1 109 ? -7.029 9.151 10.274 1.00 64.62 109 TYR A C 1
ATOM 863 O O . TYR A 1 109 ? -7.564 9.293 11.369 1.00 64.62 109 TYR A O 1
ATOM 871 N N . VAL A 1 110 ? -6.749 7.948 9.775 1.00 65.94 110 VAL A N 1
ATOM 872 C CA . VAL A 1 110 ? -6.982 6.693 10.498 1.00 65.94 110 VAL A CA 1
ATOM 873 C C . VAL A 1 110 ? -6.179 6.692 11.796 1.00 65.94 110 VAL A C 1
ATOM 875 O O . VAL A 1 110 ? -6.769 6.470 12.845 1.00 65.94 110 VAL A O 1
ATOM 878 N N . LEU A 1 111 ? -4.890 7.043 11.752 1.00 64.94 111 LEU A N 1
ATOM 879 C CA . LEU A 1 111 ? -4.014 7.140 12.921 1.00 64.94 111 LEU A CA 1
ATOM 880 C C . LEU A 1 111 ? -4.504 8.195 13.915 1.00 64.94 111 LEU A C 1
ATOM 882 O O . LEU A 1 111 ? -4.640 7.895 15.093 1.00 64.94 111 LEU A O 1
ATOM 886 N N . LYS A 1 112 ? -4.832 9.412 13.460 1.00 64.00 112 LYS A N 1
ATOM 887 C CA . LYS A 1 112 ? -5.342 10.471 14.350 1.00 64.00 112 LYS A CA 1
ATOM 888 C C . LYS A 1 112 ? -6.663 10.089 15.004 1.00 64.00 112 LYS A C 1
ATOM 890 O O . LYS A 1 112 ? -6.868 10.413 16.166 1.00 64.00 112 LYS A O 1
ATOM 895 N N . ASN A 1 113 ? -7.577 9.446 14.279 1.00 62.38 113 ASN A N 1
ATOM 896 C CA . ASN A 1 113 ? -8.844 9.018 14.872 1.00 62.38 113 ASN A CA 1
ATOM 897 C C . ASN A 1 113 ? -8.666 7.809 15.792 1.00 62.38 113 ASN A C 1
ATOM 899 O O . ASN A 1 113 ? -9.336 7.757 16.816 1.00 62.38 113 ASN A O 1
ATOM 903 N N . ALA A 1 114 ? -7.762 6.885 15.462 1.00 63.53 114 ALA A N 1
ATOM 904 C CA . ALA A 1 114 ? -7.411 5.763 16.323 1.00 63.53 114 ALA A CA 1
ATOM 905 C C . ALA A 1 114 ? -6.811 6.243 17.648 1.00 63.53 114 ALA A C 1
ATOM 907 O O . ALA A 1 114 ? -7.293 5.851 18.703 1.00 63.53 114 ALA A O 1
ATOM 908 N N . ASP A 1 115 ? -5.842 7.158 17.588 1.00 61.97 115 ASP A N 1
ATOM 909 C CA . ASP A 1 115 ? -5.163 7.733 18.754 1.00 61.97 115 ASP A CA 1
ATOM 910 C C . ASP A 1 115 ? -6.132 8.552 19.625 1.00 61.97 115 ASP A C 1
ATOM 912 O O . ASP A 1 115 ? -6.227 8.353 20.833 1.00 61.97 115 ASP A O 1
ATOM 916 N N . ASN A 1 116 ? -6.961 9.403 19.005 1.00 59.50 116 ASN A N 1
ATOM 917 C CA . ASN A 1 116 ? -7.962 10.196 19.730 1.00 59.50 116 ASN A CA 1
ATOM 918 C C . ASN A 1 116 ? -9.042 9.348 20.422 1.00 59.50 116 ASN A C 1
ATOM 920 O O . ASN A 1 116 ? -9.674 9.827 21.365 1.00 59.50 116 ASN A O 1
ATOM 924 N N . ALA A 1 117 ? -9.311 8.141 19.923 1.00 61.34 117 ALA A N 1
ATOM 925 C CA . ALA A 1 117 ? -10.370 7.268 20.420 1.00 61.34 117 ALA A CA 1
ATOM 926 C C . ALA A 1 117 ? -9.847 6.005 21.128 1.00 61.34 117 ALA A C 1
ATOM 928 O O . ALA A 1 117 ? -10.666 5.163 21.499 1.00 61.34 117 ALA A O 1
ATOM 929 N N . ASP A 1 118 ? -8.528 5.896 21.330 1.00 67.62 118 ASP A N 1
ATOM 930 C CA . ASP A 1 118 ? -7.840 4.737 21.918 1.00 67.62 118 ASP A CA 1
ATOM 931 C C . ASP A 1 118 ? -8.241 3.403 21.256 1.00 67.62 118 ASP A C 1
ATOM 933 O O . ASP A 1 118 ? -8.560 2.405 21.907 1.00 67.62 118 ASP A O 1
ATOM 937 N N . LEU A 1 119 ? -8.318 3.408 19.922 1.00 68.94 119 LEU A N 1
ATOM 938 C CA . LEU A 1 119 ? -8.753 2.256 19.136 1.00 68.94 119 LEU A CA 1
ATOM 939 C C . LEU A 1 119 ? -7.551 1.472 18.624 1.00 68.94 119 LEU A C 1
ATOM 941 O O . LEU A 1 119 ? -6.717 2.006 17.895 1.00 68.94 119 LEU A O 1
ATOM 945 N N . ALA A 1 120 ? -7.539 0.169 18.900 1.00 75.62 120 ALA A N 1
ATOM 946 C CA . ALA A 1 120 ? -6.659 -0.751 18.196 1.00 75.62 120 ALA A CA 1
ATOM 947 C C . ALA A 1 120 ? -7.090 -0.851 16.725 1.00 75.62 120 ALA A C 1
ATOM 949 O O . ALA A 1 120 ? -8.236 -1.213 16.422 1.00 75.62 120 ALA A O 1
ATOM 950 N N . VAL A 1 121 ? -6.167 -0.546 15.814 1.00 80.69 121 VAL A N 1
ATOM 951 C CA . VAL A 1 121 ? -6.408 -0.595 14.368 1.00 80.69 121 VAL A CA 1
ATOM 952 C C . VAL A 1 121 ? -5.478 -1.604 13.723 1.00 80.69 121 VAL A C 1
ATOM 954 O O . VAL A 1 121 ? -4.265 -1.551 13.893 1.00 80.69 121 VAL A O 1
ATOM 957 N N . SER A 1 122 ? -6.058 -2.504 12.933 1.00 87.19 122 SER A N 1
ATOM 958 C CA . SER A 1 122 ? -5.308 -3.399 12.062 1.00 87.19 122 SER A CA 1
ATOM 959 C C . SER A 1 122 ? -5.350 -2.899 10.624 1.00 87.19 122 SER A C 1
ATOM 961 O O . SER A 1 122 ? -6.424 -2.795 10.027 1.00 87.19 122 SER A O 1
ATOM 963 N N . VAL A 1 123 ? -4.186 -2.613 10.049 1.00 86.38 123 VAL A N 1
ATOM 964 C CA . VAL A 1 123 ? -4.056 -2.187 8.653 1.00 86.38 123 VAL A CA 1
ATOM 965 C C . VAL A 1 123 ? -3.469 -3.322 7.837 1.00 86.38 123 VAL A C 1
ATOM 967 O O . VAL A 1 123 ? -2.439 -3.889 8.183 1.00 86.38 123 VAL A O 1
ATOM 970 N N . VAL A 1 124 ? -4.125 -3.650 6.731 1.00 91.31 124 VAL A N 1
ATOM 971 C CA . VAL A 1 124 ? -3.687 -4.686 5.801 1.00 91.31 124 VAL A CA 1
ATOM 972 C C . VAL A 1 124 ? -3.513 -4.064 4.428 1.00 91.31 124 VAL A C 1
ATOM 974 O O . VAL A 1 124 ? -4.402 -3.364 3.959 1.00 91.31 124 VAL A O 1
ATOM 977 N N . THR A 1 125 ? -2.379 -4.283 3.773 1.00 91.62 125 THR A N 1
ATOM 978 C CA . THR A 1 125 ? -2.045 -3.559 2.538 1.00 91.62 125 THR A CA 1
ATOM 979 C C . THR A 1 125 ? -1.265 -4.417 1.554 1.00 91.62 125 THR A C 1
ATOM 981 O O . THR A 1 125 ? -0.586 -5.376 1.940 1.00 91.62 125 THR A O 1
ATOM 984 N N . GLY A 1 126 ? -1.355 -4.061 0.276 1.00 93.88 126 GLY A N 1
ATOM 985 C CA . GLY A 1 126 ? -0.590 -4.707 -0.778 1.00 93.88 126 GLY A CA 1
ATOM 986 C C . GLY A 1 126 ? -0.867 -4.150 -2.174 1.00 93.88 126 GLY A C 1
ATOM 987 O O . GLY A 1 126 ? -1.757 -3.320 -2.369 1.00 93.88 126 GLY A O 1
ATOM 988 N N . PRO A 1 127 ? -0.105 -4.609 -3.176 1.00 94.81 127 PRO A N 1
ATOM 989 C CA . PRO A 1 127 ? -0.437 -4.395 -4.576 1.00 94.81 127 PRO A CA 1
ATOM 990 C C . PRO A 1 127 ? -1.610 -5.279 -5.016 1.00 94.81 127 PRO A C 1
ATOM 992 O O . PRO A 1 127 ? -1.844 -6.363 -4.470 1.00 94.81 127 PRO A O 1
ATOM 995 N N . VAL A 1 128 ? -2.310 -4.843 -6.058 1.00 94.81 128 VAL A N 1
ATOM 996 C CA . VAL A 1 128 ? -3.065 -5.742 -6.936 1.00 94.81 128 VAL A CA 1
ATOM 997 C C . VAL A 1 128 ? -2.068 -6.307 -7.942 1.00 94.81 128 VAL A C 1
ATOM 999 O O . VAL A 1 128 ? -1.415 -5.538 -8.638 1.00 94.81 128 VAL A O 1
ATOM 1002 N N . LEU A 1 129 ? -1.930 -7.632 -7.990 1.00 93.75 129 LEU A N 1
ATOM 1003 C CA . LEU A 1 129 ? -1.040 -8.313 -8.932 1.00 93.75 129 LEU A CA 1
ATOM 1004 C C . LEU A 1 129 ? -1.848 -8.720 -10.163 1.00 93.75 129 LEU A C 1
ATOM 1006 O O . LEU A 1 129 ? -2.446 -9.799 -10.190 1.00 93.75 129 LEU A O 1
ATOM 1010 N N . ALA A 1 130 ? -1.916 -7.832 -11.149 1.00 91.38 130 ALA A N 1
ATOM 1011 C CA . ALA A 1 130 ? -2.681 -8.069 -12.361 1.00 91.38 130 ALA A CA 1
ATOM 1012 C C . ALA A 1 130 ? -1.833 -8.850 -13.388 1.00 91.38 130 ALA A C 1
ATOM 1014 O O . ALA A 1 130 ? -0.640 -8.579 -13.539 1.00 91.38 130 ALA A O 1
ATOM 1015 N N . PRO A 1 131 ? -2.413 -9.814 -14.132 1.00 91.25 131 PRO A N 1
ATOM 1016 C CA . PRO A 1 131 ? -1.669 -10.584 -15.136 1.00 91.25 131 PRO A CA 1
ATOM 1017 C C . PRO A 1 131 ? -1.040 -9.735 -16.248 1.00 91.25 131 PRO A C 1
ATOM 1019 O O . PRO A 1 131 ? -0.107 -10.184 -16.911 1.00 91.25 131 PRO A O 1
ATOM 1022 N N . ASP A 1 132 ? -1.579 -8.539 -16.472 1.00 89.00 132 ASP A N 1
ATOM 1023 C CA . ASP A 1 132 ? -1.168 -7.595 -17.500 1.00 89.00 132 ASP A CA 1
ATOM 1024 C C . ASP A 1 132 ? -0.296 -6.454 -16.956 1.00 89.00 132 ASP A C 1
ATOM 1026 O O . ASP A 1 132 ? -0.047 -5.506 -17.699 1.00 89.00 132 ASP A O 1
ATOM 1030 N N . ASP A 1 133 ? 0.147 -6.489 -15.691 1.00 92.19 133 ASP A N 1
ATOM 1031 C CA . ASP A 1 133 ? 1.064 -5.484 -15.130 1.00 92.19 133 ASP A CA 1
ATOM 1032 C C . ASP A 1 133 ? 2.345 -5.362 -15.988 1.00 92.19 133 ASP A C 1
ATOM 1034 O O . ASP A 1 133 ? 2.905 -6.390 -16.400 1.00 92.19 133 ASP A O 1
ATOM 1038 N N . PRO A 1 134 ? 2.842 -4.137 -16.279 1.00 91.75 134 PRO A N 1
ATOM 1039 C CA . PRO A 1 134 ? 4.023 -3.952 -17.114 1.00 91.75 134 PRO A CA 1
ATOM 1040 C C . PRO A 1 134 ? 5.232 -4.653 -16.505 1.00 91.75 134 PRO A C 1
ATOM 1042 O O . PRO A 1 134 ? 5.470 -4.581 -15.299 1.00 91.75 134 PRO A O 1
ATOM 1045 N N . LYS A 1 135 ? 6.019 -5.325 -17.344 1.00 93.25 135 LYS A N 1
ATOM 1046 C CA . LYS A 1 135 ? 7.268 -5.947 -16.909 1.00 93.25 135 LYS A CA 1
ATOM 1047 C C . LYS A 1 135 ? 8.402 -4.954 -17.074 1.00 93.25 135 LYS A C 1
ATOM 1049 O O . LYS A 1 135 ? 8.619 -4.440 -18.162 1.00 93.25 135 LYS A O 1
ATOM 1054 N N . TYR A 1 136 ? 9.175 -4.754 -16.019 1.00 93.81 136 TYR A N 1
ATOM 1055 C CA . TYR A 1 136 ? 10.330 -3.874 -16.033 1.00 93.81 136 TYR A CA 1
ATOM 1056 C C . TYR A 1 136 ? 11.468 -4.509 -15.242 1.00 93.81 136 TYR A C 1
ATOM 1058 O O . TYR A 1 136 ? 11.296 -4.894 -14.089 1.00 93.81 136 TYR A O 1
ATOM 1066 N N . ARG A 1 137 ? 12.631 -4.671 -15.886 1.00 93.06 137 ARG A N 1
ATOM 1067 C CA . ARG A 1 137 ? 13.851 -5.250 -15.284 1.00 93.06 137 ARG A CA 1
ATOM 1068 C C . ARG A 1 137 ? 13.606 -6.551 -14.498 1.00 93.06 137 ARG A C 1
ATOM 1070 O O . ARG A 1 137 ? 14.162 -6.765 -13.431 1.00 93.06 137 ARG A O 1
ATOM 1077 N N . GLY A 1 138 ? 12.768 -7.433 -15.045 1.00 89.88 138 GLY A N 1
ATOM 1078 C CA . GLY A 1 138 ? 12.497 -8.752 -14.464 1.00 89.88 138 GLY A CA 1
ATOM 1079 C C . GLY A 1 138 ? 11.432 -8.788 -13.363 1.00 89.88 138 GLY A C 1
ATOM 1080 O O . GLY A 1 138 ? 11.142 -9.874 -12.867 1.00 89.88 138 GLY A O 1
ATOM 1081 N N . VAL A 1 139 ? 10.804 -7.658 -13.018 1.00 92.06 139 VAL A N 1
ATOM 1082 C CA . VAL A 1 139 ? 9.661 -7.599 -12.090 1.00 92.06 139 VAL A CA 1
ATOM 1083 C C . VAL A 1 139 ? 8.412 -7.046 -12.779 1.00 92.06 139 VAL A C 1
ATOM 1085 O O . VAL A 1 139 ? 8.511 -6.350 -13.786 1.00 92.06 139 VAL A O 1
ATOM 1088 N N . ALA A 1 140 ? 7.230 -7.365 -12.253 1.00 93.56 140 ALA A N 1
ATOM 1089 C CA . ALA A 1 140 ? 5.991 -6.695 -12.644 1.00 93.56 140 ALA A CA 1
ATOM 1090 C C . ALA A 1 140 ? 5.850 -5.377 -11.867 1.00 93.56 140 ALA A C 1
ATOM 1092 O O . ALA A 1 140 ? 6.192 -5.332 -10.684 1.00 93.56 140 ALA A O 1
ATOM 1093 N N . LEU A 1 141 ? 5.356 -4.325 -12.520 1.00 94.75 141 LEU A N 1
ATOM 1094 C CA . LEU A 1 141 ? 5.054 -3.026 -11.920 1.00 94.75 141 LEU A CA 1
ATOM 1095 C C . LEU A 1 141 ? 3.550 -2.953 -11.604 1.00 94.75 141 LEU A C 1
ATOM 1097 O O . LEU A 1 141 ? 2.759 -2.742 -12.524 1.00 94.75 141 LEU A O 1
ATOM 1101 N N . PRO A 1 142 ? 3.119 -3.114 -10.338 1.00 94.31 142 PRO A N 1
ATOM 1102 C CA . PRO A 1 142 ? 1.698 -3.123 -10.016 1.00 94.31 142 PRO A CA 1
ATOM 1103 C C . PRO A 1 142 ? 1.038 -1.787 -10.344 1.00 94.31 142 PRO A C 1
ATOM 1105 O O . PRO A 1 142 ? 1.464 -0.738 -9.855 1.00 94.31 142 PRO A O 1
ATOM 1108 N N . ARG A 1 143 ? -0.045 -1.797 -11.123 1.00 91.38 143 ARG A N 1
ATOM 1109 C CA . ARG A 1 143 ? -0.782 -0.559 -11.446 1.00 91.38 143 ARG A CA 1
ATOM 1110 C C . ARG A 1 143 ? -1.628 -0.024 -10.297 1.00 91.38 143 ARG A C 1
ATOM 1112 O O . ARG A 1 143 ? -2.000 1.156 -10.306 1.00 91.38 143 ARG A O 1
ATOM 1119 N N . GLN A 1 144 ? -2.002 -0.888 -9.358 1.00 91.06 144 GLN A N 1
ATOM 1120 C CA . GLN A 1 144 ? -2.927 -0.564 -8.280 1.00 91.06 144 GLN A CA 1
ATOM 1121 C C . GLN A 1 144 ? -2.442 -1.097 -6.937 1.00 91.06 144 GLN A C 1
ATOM 1123 O O . GLN A 1 144 ? -1.828 -2.159 -6.851 1.00 91.06 144 GLN A O 1
ATOM 1128 N N . PHE A 1 145 ? -2.794 -0.372 -5.882 1.00 92.44 145 PHE A N 1
ATOM 1129 C CA . PHE A 1 145 ? -2.548 -0.744 -4.495 1.00 92.44 145 PHE A CA 1
ATOM 1130 C C . PHE A 1 145 ? -3.848 -0.678 -3.716 1.00 92.44 145 PHE A C 1
ATOM 1132 O O . PHE A 1 145 ? -4.730 0.129 -4.023 1.00 92.44 145 PHE A O 1
ATOM 1139 N N . TRP A 1 146 ? -3.958 -1.532 -2.709 1.00 92.50 146 TRP A N 1
ATOM 1140 C CA . TRP A 1 146 ? -5.116 -1.615 -1.841 1.00 92.50 146 TRP A CA 1
ATOM 1141 C C . TRP A 1 146 ? -4.709 -1.523 -0.376 1.00 92.50 146 TRP A C 1
ATOM 1143 O O . TRP A 1 146 ? -3.609 -1.918 0.012 1.00 92.50 146 TRP A O 1
ATOM 1153 N N . LYS A 1 147 ? -5.635 -1.028 0.441 1.00 90.69 147 LYS A N 1
ATOM 1154 C CA . LYS A 1 147 ? -5.542 -1.051 1.900 1.00 90.69 147 LYS A CA 1
ATOM 1155 C C . LYS A 1 147 ? -6.887 -1.435 2.483 1.00 90.69 147 LYS A C 1
ATOM 1157 O O . LYS A 1 147 ? -7.920 -0.985 1.997 1.00 90.69 147 LYS A O 1
ATOM 1162 N N . MET A 1 148 ? -6.863 -2.255 3.517 1.00 91.94 148 MET A N 1
ATOM 1163 C CA . MET A 1 148 ? -7.984 -2.458 4.412 1.00 91.94 148 MET A CA 1
ATOM 1164 C C . MET A 1 148 ? -7.620 -1.947 5.792 1.00 91.94 148 MET A C 1
ATOM 1166 O O . MET A 1 148 ? -6.503 -2.155 6.261 1.00 91.94 148 MET A O 1
ATOM 1170 N N . VAL A 1 149 ? -8.579 -1.311 6.444 1.00 89.31 149 VAL A N 1
ATOM 1171 C CA . VAL A 1 149 ? -8.445 -0.831 7.816 1.00 89.31 149 VAL A CA 1
ATOM 1172 C C . VAL A 1 149 ? -9.553 -1.472 8.628 1.00 89.31 149 VAL A C 1
ATOM 1174 O O . VAL A 1 149 ? -10.729 -1.233 8.352 1.00 89.31 149 VAL A O 1
ATOM 1177 N N . ALA A 1 150 ? -9.173 -2.292 9.600 1.00 90.44 150 ALA A N 1
ATOM 1178 C CA . ALA A 1 150 ? -10.073 -2.956 10.525 1.00 90.44 150 ALA A CA 1
ATOM 1179 C C . ALA A 1 150 ? -9.941 -2.339 11.921 1.00 90.44 150 ALA A C 1
ATOM 1181 O O . ALA A 1 150 ? -8.832 -2.151 12.419 1.00 90.44 150 ALA A O 1
ATOM 1182 N N . MET A 1 151 ? -11.070 -2.047 12.558 1.00 87.44 151 MET A N 1
ATOM 1183 C CA . MET A 1 151 ? -11.120 -1.498 13.912 1.00 87.44 151 MET A CA 1
ATOM 1184 C C . MET A 1 151 ? -12.346 -2.016 14.663 1.00 87.44 151 MET A C 1
ATOM 1186 O O . MET A 1 151 ? -13.385 -2.299 14.062 1.00 87.44 151 MET A O 1
ATOM 1190 N N . VAL A 1 152 ? -12.244 -2.111 15.986 1.00 86.62 152 VAL A N 1
ATOM 1191 C CA . VAL A 1 152 ? -13.400 -2.373 16.852 1.00 86.62 152 VAL A CA 1
ATOM 1192 C C . VAL A 1 152 ? -13.949 -1.031 17.317 1.00 86.62 152 VAL A C 1
ATOM 1194 O O . VAL A 1 152 ? -13.248 -0.266 17.968 1.00 86.62 152 VAL A O 1
ATOM 1197 N N . LYS A 1 153 ? -15.198 -0.723 16.967 1.00 81.94 153 LYS A N 1
ATOM 1198 C CA . LYS A 1 153 ? -15.880 0.503 17.398 1.00 81.94 153 LYS A CA 1
ATOM 1199 C C . LYS A 1 153 ? -16.174 0.460 18.901 1.00 81.94 153 LYS A C 1
ATOM 1201 O O . LYS A 1 153 ? -16.212 -0.604 19.512 1.00 81.94 153 LYS A O 1
ATOM 1206 N N . GLN A 1 154 ? -16.495 1.616 19.483 1.00 79.06 154 GLN A N 1
ATOM 1207 C CA . GLN A 1 154 ? -16.869 1.730 20.903 1.00 79.06 154 GLN A CA 1
ATOM 1208 C C . GLN A 1 154 ? -18.076 0.859 21.301 1.00 79.06 154 GLN A C 1
ATOM 1210 O O . GLN A 1 154 ? -18.188 0.458 22.455 1.00 79.06 154 GLN A O 1
ATOM 1215 N N . ASP A 1 155 ? -18.966 0.542 20.354 1.00 83.31 155 ASP A N 1
ATOM 1216 C CA . ASP A 1 155 ? -20.105 -0.364 20.561 1.00 83.31 155 ASP A CA 1
ATOM 1217 C C . ASP A 1 155 ? -19.725 -1.861 20.519 1.00 83.31 155 ASP A C 1
ATOM 1219 O O . ASP A 1 155 ? -20.598 -2.723 20.609 1.00 83.31 155 ASP A O 1
ATOM 1223 N N . GLY A 1 156 ? -18.433 -2.180 20.376 1.00 86.00 156 GLY A N 1
ATOM 1224 C CA . GLY A 1 156 ? -17.900 -3.536 20.235 1.00 86.00 156 GLY A CA 1
ATOM 1225 C C . GLY A 1 156 ? -18.024 -4.118 18.823 1.00 86.00 156 GLY A C 1
ATOM 1226 O O . GLY A 1 156 ? -17.575 -5.238 18.581 1.00 86.00 156 GLY A O 1
ATOM 1227 N N . GLY A 1 157 ? -18.624 -3.391 17.876 1.00 89.56 157 GLY A N 1
ATOM 1228 C CA . GLY A 1 157 ? -18.793 -3.837 16.499 1.00 89.56 157 GLY A CA 1
ATOM 1229 C C . GLY A 1 157 ? -17.517 -3.683 15.673 1.00 89.56 157 GLY A C 1
ATOM 1230 O O . GLY A 1 157 ? -16.901 -2.620 15.662 1.00 89.56 157 GLY A O 1
ATOM 1231 N N . LEU A 1 158 ? -17.160 -4.723 14.919 1.00 91.50 158 LEU A N 1
ATOM 1232 C CA . LEU A 1 158 ? -16.087 -4.654 13.927 1.00 91.50 158 LEU A CA 1
ATOM 1233 C C . LEU A 1 158 ? -16.508 -3.755 12.751 1.00 91.50 158 LEU A C 1
ATOM 1235 O O . LEU A 1 158 ? -17.599 -3.931 12.203 1.00 91.50 158 LEU A O 1
ATOM 1239 N N . SER A 1 159 ? -15.631 -2.833 12.359 1.00 90.81 159 SER A N 1
ATOM 1240 C CA . SER A 1 159 ? -15.690 -2.109 11.089 1.00 90.81 159 SER A CA 1
ATOM 1241 C C . SER A 1 159 ? -14.455 -2.432 10.253 1.00 90.81 159 SER A C 1
ATOM 1243 O O . SER A 1 159 ? -13.342 -2.445 10.783 1.00 90.81 159 SER A O 1
ATOM 1245 N N . VAL A 1 160 ? -14.648 -2.716 8.962 1.00 92.88 160 VAL A N 1
ATOM 1246 C CA . VAL A 1 160 ? -13.566 -2.969 8.001 1.00 92.88 160 VAL A CA 1
ATOM 1247 C C . VAL A 1 160 ? -13.801 -2.153 6.738 1.00 92.88 160 VAL A C 1
ATOM 1249 O O . VAL A 1 160 ? -14.742 -2.405 6.000 1.00 92.88 160 VAL A O 1
ATOM 1252 N N . THR A 1 161 ? -12.921 -1.199 6.452 1.00 91.31 161 THR A N 1
ATOM 1253 C CA . THR A 1 161 ? -13.030 -0.331 5.268 1.00 91.31 161 THR A CA 1
ATOM 1254 C C . THR A 1 161 ? -11.961 -0.671 4.236 1.00 91.31 161 THR A C 1
ATOM 1256 O O . THR A 1 161 ? -10.834 -0.994 4.607 1.00 91.31 161 THR A O 1
ATOM 1259 N N . GLY A 1 162 ? -12.308 -0.610 2.945 1.00 91.56 162 GLY A N 1
ATOM 1260 C CA . GLY A 1 162 ? -11.411 -0.906 1.826 1.00 91.56 162 GLY A CA 1
ATOM 1261 C C . GLY A 1 162 ? -11.078 0.317 0.969 1.00 91.56 162 GLY A C 1
ATOM 1262 O O . GLY A 1 162 ? -11.934 1.163 0.707 1.00 91.56 162 GLY A O 1
ATOM 1263 N N . TYR A 1 163 ? -9.838 0.384 0.485 1.00 89.38 163 TYR A N 1
ATOM 1264 C CA . TYR A 1 163 ? -9.314 1.483 -0.327 1.00 89.38 163 TYR A CA 1
ATOM 1265 C C . TYR A 1 163 ? -8.545 0.975 -1.542 1.00 89.38 163 TYR A C 1
ATOM 1267 O O . TYR A 1 163 ? -7.825 -0.018 -1.439 1.00 89.38 163 TYR A O 1
ATOM 1275 N N . LEU A 1 164 ? -8.663 1.681 -2.671 1.00 88.75 164 LEU A N 1
ATOM 1276 C CA . LEU A 1 164 ? -7.897 1.445 -3.898 1.00 88.75 164 LEU A CA 1
ATOM 1277 C C . LEU A 1 164 ? -7.271 2.730 -4.431 1.00 88.75 164 LEU A C 1
ATOM 1279 O O . LEU A 1 164 ? -7.895 3.793 -4.434 1.00 88.75 164 LEU A O 1
ATOM 1283 N N . LEU A 1 165 ? -6.036 2.602 -4.907 1.00 86.94 165 LEU A N 1
ATOM 1284 C CA . LEU A 1 165 ? -5.255 3.671 -5.512 1.00 86.94 165 LEU A CA 1
ATOM 1285 C C . LEU A 1 165 ? -4.589 3.149 -6.770 1.00 86.94 165 LEU A C 1
ATOM 1287 O O . LEU A 1 165 ? -4.245 1.969 -6.848 1.00 86.94 165 LEU A O 1
ATOM 1291 N N . SER A 1 166 ? -4.382 4.032 -7.742 1.00 86.31 166 SER A N 1
ATOM 1292 C CA . SER A 1 166 ? -3.734 3.661 -8.993 1.00 86.31 166 SER A CA 1
ATOM 1293 C C . SER A 1 166 ? -2.591 4.596 -9.359 1.00 86.31 166 SER A C 1
ATOM 1295 O O . SER A 1 166 ? -2.723 5.819 -9.294 1.00 86.31 166 SER A O 1
ATOM 1297 N N . GLN A 1 167 ? -1.494 3.979 -9.794 1.00 87.69 167 GLN A N 1
ATOM 1298 C CA . GLN A 1 167 ? -0.382 4.623 -10.484 1.00 87.69 167 GLN A CA 1
ATOM 1299 C C . GLN A 1 167 ? -0.374 4.321 -11.991 1.00 87.69 167 GLN A C 1
ATOM 1301 O O . GLN A 1 167 ? 0.603 4.643 -12.649 1.00 87.69 167 GLN A O 1
ATOM 1306 N N . ALA A 1 168 ? -1.427 3.703 -12.546 1.00 86.50 168 ALA A N 1
ATOM 1307 C CA . ALA A 1 168 ? -1.446 3.199 -13.926 1.00 86.50 168 ALA A CA 1
ATOM 1308 C C . ALA A 1 168 ? -0.983 4.241 -14.956 1.00 86.50 168 ALA A C 1
ATOM 1310 O O . ALA A 1 168 ? -0.053 3.972 -15.701 1.00 86.50 168 ALA A O 1
ATOM 1311 N N . ALA A 1 169 ? -1.551 5.450 -14.903 1.00 82.19 169 ALA A N 1
ATOM 1312 C CA . ALA A 1 169 ? -1.209 6.566 -15.790 1.00 82.19 169 ALA A CA 1
ATOM 1313 C C . ALA A 1 169 ? 0.262 7.025 -15.715 1.00 82.19 169 ALA A C 1
ATOM 1315 O O . ALA A 1 169 ? 0.736 7.735 -16.590 1.00 82.19 169 ALA A O 1
ATOM 1316 N N . LEU A 1 170 ? 0.968 6.692 -14.632 1.00 82.75 170 LEU A N 1
ATOM 1317 C CA . LEU A 1 170 ? 2.387 7.015 -14.451 1.00 82.75 170 LEU A CA 1
ATOM 1318 C C . LEU A 1 170 ? 3.293 5.895 -14.943 1.00 82.75 170 LEU A C 1
ATOM 1320 O O . LEU A 1 170 ? 4.496 6.088 -15.051 1.00 82.75 170 LEU A O 1
ATOM 1324 N N . LEU A 1 171 ? 2.723 4.718 -15.199 1.00 86.12 171 LEU A N 1
ATOM 1325 C CA . LEU A 1 171 ? 3.462 3.573 -15.699 1.00 86.12 171 LEU A CA 1
ATOM 1326 C C . LEU A 1 171 ? 3.451 3.481 -17.227 1.00 86.12 171 LEU A C 1
ATOM 1328 O O . LEU A 1 171 ? 4.130 2.612 -17.768 1.00 86.12 171 LEU A O 1
ATOM 1332 N N . ASP A 1 172 ? 2.733 4.374 -17.915 1.00 80.88 172 ASP A N 1
ATOM 1333 C CA . ASP A 1 172 ? 2.669 4.411 -19.380 1.00 80.88 172 ASP A CA 1
ATOM 1334 C C . ASP A 1 172 ? 4.069 4.572 -20.005 1.00 80.88 172 ASP A C 1
ATOM 1336 O O . ASP A 1 172 ? 4.357 3.963 -21.030 1.00 80.88 172 ASP A O 1
ATOM 1340 N N . GLU A 1 173 ? 4.996 5.272 -19.338 1.00 77.00 173 GLU A N 1
ATOM 1341 C CA . GLU A 1 173 ? 6.400 5.403 -19.773 1.00 77.00 173 GLU A CA 1
ATOM 1342 C C . GLU A 1 173 ? 7.220 4.098 -19.695 1.00 77.00 173 GLU A C 1
ATOM 1344 O O . GLU A 1 173 ? 8.289 3.998 -20.298 1.00 77.00 173 GLU A O 1
ATOM 1349 N N . PHE A 1 174 ? 6.725 3.092 -18.968 1.00 76.00 174 PHE A N 1
ATOM 1350 C CA . PHE A 1 174 ? 7.339 1.766 -18.840 1.00 76.00 174 PHE A CA 1
ATOM 1351 C C . PHE A 1 174 ? 6.602 0.688 -19.645 1.00 76.00 174 PHE A C 1
ATOM 1353 O O . PHE A 1 174 ? 7.061 -0.455 -19.692 1.00 76.00 174 PHE A O 1
ATOM 1360 N N . ALA A 1 175 ? 5.450 1.008 -20.239 1.00 68.44 175 ALA A N 1
ATOM 1361 C CA . ALA A 1 175 ? 4.670 0.069 -21.031 1.00 68.44 175 ALA A CA 1
ATOM 1362 C C . ALA A 1 175 ? 5.185 0.028 -22.481 1.00 68.44 175 ALA A C 1
ATOM 1364 O O . ALA A 1 175 ? 5.272 1.044 -23.162 1.00 68.44 175 ALA A O 1
ATOM 1365 N N . GLU A 1 176 ? 5.500 -1.164 -22.990 1.00 54.84 176 GLU A N 1
ATOM 1366 C CA . GLU A 1 176 ? 5.741 -1.362 -24.422 1.00 54.84 176 GLU A CA 1
ATOM 1367 C C . GLU A 1 176 ? 4.381 -1.461 -25.151 1.00 54.84 176 GLU A C 1
ATOM 1369 O O . GLU A 1 176 ? 3.727 -2.502 -25.087 1.00 54.84 176 GLU A O 1
ATOM 1374 N N . GLY A 1 177 ? 3.915 -0.393 -25.818 1.00 51.50 177 GLY A N 1
ATOM 1375 C CA . GLY A 1 177 ? 2.658 -0.404 -26.594 1.00 51.50 177 GLY A CA 1
ATOM 1376 C C . GLY A 1 177 ? 1.956 0.956 -26.734 1.00 51.50 177 GLY A C 1
ATOM 1377 O O . GLY A 1 177 ? 2.395 1.939 -26.151 1.00 51.50 177 GLY A O 1
ATOM 1378 N N . GLU A 1 178 ? 0.885 1.018 -27.545 1.00 40.44 178 GLU A N 1
ATOM 1379 C CA . GLU A 1 178 ? 0.103 2.246 -27.798 1.00 40.44 178 GLU A CA 1
ATOM 1380 C C . GLU A 1 178 ? -0.551 2.806 -26.520 1.00 40.44 178 GLU A C 1
ATOM 1382 O O . GLU A 1 178 ? -1.112 2.056 -25.720 1.00 40.44 178 GLU A O 1
ATOM 1387 N N . GLU A 1 179 ? -0.491 4.136 -26.372 1.00 41.41 179 GLU A N 1
ATOM 1388 C CA . GLU A 1 179 ? -0.979 4.912 -25.224 1.00 41.41 179 GLU A CA 1
ATOM 1389 C C . GLU A 1 179 ? -2.446 4.597 -24.882 1.00 41.41 179 GLU A C 1
ATOM 1391 O O . GLU A 1 179 ? -3.388 5.067 -25.529 1.00 41.41 179 GLU A O 1
ATOM 1396 N N . ALA A 1 180 ? -2.661 3.828 -23.814 1.00 39.38 180 ALA A N 1
ATOM 1397 C CA . ALA A 1 180 ? -3.982 3.640 -23.239 1.00 39.38 180 ALA A CA 1
ATOM 1398 C C . ALA A 1 180 ? -4.286 4.805 -22.288 1.00 39.38 180 ALA A C 1
ATOM 1400 O O . ALA A 1 180 ? -3.855 4.828 -21.141 1.00 39.38 180 ALA A O 1
ATOM 1401 N N . PHE A 1 181 ? -5.065 5.772 -22.773 1.00 34.38 181 PHE A N 1
ATOM 1402 C CA . PHE A 1 181 ? -5.584 6.909 -22.008 1.00 34.38 181 PHE A CA 1
ATOM 1403 C C . PHE A 1 181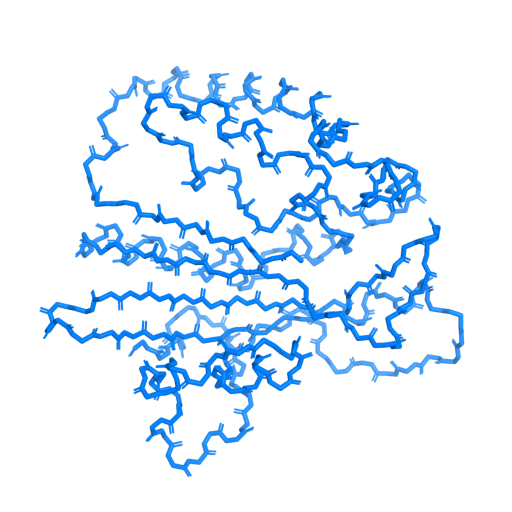 ? -6.146 6.477 -20.632 1.00 34.38 181 PHE A C 1
ATOM 1405 O O . PHE A 1 181 ? -7.217 5.868 -20.553 1.00 34.38 181 PHE A O 1
ATOM 1412 N N . SER A 1 182 ? -5.443 6.794 -19.537 1.00 39.72 182 SER A N 1
ATOM 1413 C CA . SER A 1 182 ? -5.826 6.381 -18.179 1.00 39.72 182 SER A CA 1
ATOM 1414 C C . SER A 1 182 ? -6.604 7.474 -17.436 1.00 39.72 182 SER A C 1
ATOM 1416 O O . SER A 1 182 ? -6.113 8.578 -17.193 1.00 39.72 182 SER A O 1
ATOM 1418 N N . TYR A 1 183 ? -7.821 7.145 -16.997 1.00 34.81 183 TYR A N 1
ATOM 1419 C CA . TYR A 1 183 ? -8.629 7.993 -16.119 1.00 34.81 183 TYR A CA 1
ATOM 1420 C C . TYR A 1 183 ? -7.930 8.222 -14.767 1.00 34.81 183 TYR A C 1
ATOM 1422 O O . TYR A 1 183 ? -7.659 7.278 -14.031 1.00 34.81 183 TYR A O 1
ATOM 1430 N N . GLY A 1 184 ? -7.709 9.493 -14.415 1.00 45.50 184 GLY A N 1
ATOM 1431 C CA . GLY A 1 184 ? -7.539 9.954 -13.034 1.00 45.50 184 GLY A CA 1
ATOM 1432 C C . GLY A 1 184 ? -6.341 9.382 -12.275 1.00 45.50 184 GLY A C 1
ATOM 1433 O O . GLY A 1 184 ? -6.525 8.736 -11.243 1.00 45.50 184 GLY A O 1
ATOM 1434 N N . ALA A 1 185 ? -5.125 9.677 -12.742 1.00 50.69 185 ALA A N 1
ATOM 1435 C CA . ALA A 1 185 ? -3.913 9.531 -11.938 1.00 50.69 185 ALA A CA 1
ATOM 1436 C C . ALA A 1 185 ? -4.136 10.144 -10.536 1.00 50.69 185 ALA A C 1
ATOM 1438 O O . ALA A 1 185 ? -4.758 11.203 -10.426 1.00 50.69 185 ALA A O 1
ATOM 1439 N N . TYR A 1 186 ? -3.637 9.500 -9.476 1.00 57.62 186 TYR A N 1
ATOM 1440 C CA . TYR A 1 186 ? -3.613 10.018 -8.091 1.00 57.62 186 TYR A CA 1
ATOM 1441 C C . TYR A 1 186 ? -4.900 9.940 -7.261 1.00 57.62 186 TYR A C 1
ATOM 1443 O O . TYR A 1 186 ? -4.927 10.433 -6.130 1.00 57.62 186 TYR A O 1
ATOM 1451 N N . ARG A 1 187 ? -5.967 9.314 -7.759 1.00 64.94 187 ARG A N 1
ATOM 1452 C CA . ARG A 1 187 ? -7.228 9.247 -7.010 1.00 64.94 187 ARG A CA 1
ATOM 1453 C C . ARG A 1 187 ? -7.235 8.081 -6.026 1.00 64.94 187 ARG A C 1
ATOM 1455 O O . ARG A 1 187 ? -6.873 6.957 -6.366 1.00 64.94 187 ARG A O 1
ATOM 1462 N N . THR A 1 188 ? -7.659 8.370 -4.799 1.00 74.94 188 THR A N 1
ATOM 1463 C CA . THR A 1 188 ? -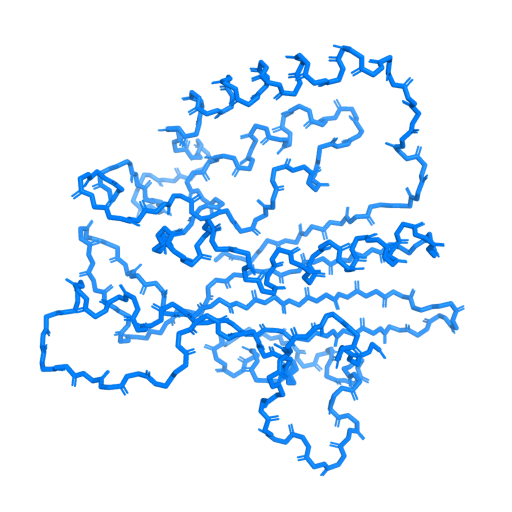7.948 7.357 -3.781 1.00 74.94 188 THR A CA 1
ATOM 1464 C C . THR A 1 188 ? -9.441 7.117 -3.768 1.00 74.94 188 THR A C 1
ATOM 1466 O O . THR A 1 188 ? -10.221 8.066 -3.721 1.00 74.94 188 THR A O 1
ATOM 1469 N N . PHE A 1 189 ? -9.840 5.855 -3.801 1.00 82.12 189 PHE A N 1
ATOM 1470 C CA . PHE A 1 189 ? -11.239 5.473 -3.739 1.00 82.12 189 PHE A CA 1
ATOM 1471 C C . PHE A 1 189 ? -11.479 4.626 -2.504 1.00 82.12 189 PHE A C 1
ATOM 1473 O O . PHE A 1 189 ? -10.738 3.672 -2.269 1.00 82.12 189 PHE A O 1
ATOM 1480 N N . GLN A 1 190 ? -12.538 4.929 -1.757 1.00 87.25 190 GLN A N 1
ATOM 1481 C CA . GLN A 1 190 ? -13.125 3.934 -0.872 1.00 87.25 190 GLN A CA 1
ATOM 1482 C C . GLN A 1 190 ? -13.925 2.960 -1.740 1.00 87.25 190 GLN A C 1
ATOM 1484 O O . GLN A 1 190 ? -14.719 3.374 -2.594 1.00 87.25 190 GLN A O 1
ATOM 1489 N N . VAL A 1 191 ? -13.683 1.668 -1.555 1.00 89.56 191 VAL A N 1
ATOM 1490 C CA . VAL A 1 191 ? -14.343 0.597 -2.302 1.00 89.56 191 VAL A CA 1
ATOM 1491 C C . VAL A 1 191 ? -14.843 -0.482 -1.353 1.00 89.56 191 VAL A C 1
ATOM 1493 O O . VAL A 1 191 ? -14.250 -0.664 -0.288 1.00 89.56 191 VAL A O 1
ATOM 1496 N N . PRO A 1 192 ? -15.891 -1.228 -1.740 1.00 93.19 192 PRO A N 1
ATOM 1497 C CA . PRO A 1 192 ? -16.323 -2.372 -0.958 1.00 93.19 192 PRO A CA 1
ATOM 1498 C C . PRO A 1 192 ? -15.183 -3.387 -0.779 1.00 93.19 192 PRO A C 1
ATOM 1500 O O . PRO A 1 192 ? -14.439 -3.662 -1.727 1.00 93.19 192 PRO A O 1
ATOM 1503 N N . VAL A 1 193 ? -15.055 -4.002 0.395 1.00 94.38 193 VAL A N 1
ATOM 1504 C CA . VAL A 1 193 ? -14.039 -5.024 0.700 1.00 94.38 193 VAL A CA 1
ATOM 1505 C C . VAL A 1 193 ? -14.132 -6.196 -0.282 1.00 94.38 193 VAL A C 1
ATOM 1507 O O . VAL A 1 193 ? -13.103 -6.725 -0.715 1.00 94.38 193 VAL A O 1
ATOM 1510 N N . ARG A 1 194 ? -15.338 -6.541 -0.765 1.00 94.56 194 ARG A N 1
ATOM 1511 C CA . ARG A 1 194 ? -15.500 -7.548 -1.829 1.00 94.56 194 ARG A CA 1
ATOM 1512 C C . ARG A 1 194 ? -14.756 -7.195 -3.113 1.00 94.56 194 ARG A C 1
ATOM 1514 O O . ARG A 1 194 ? -14.355 -8.097 -3.844 1.00 94.56 194 ARG A O 1
ATOM 1521 N N . ARG A 1 195 ? -14.580 -5.906 -3.424 1.00 93.12 195 ARG A N 1
ATOM 1522 C CA . ARG A 1 195 ? -13.867 -5.468 -4.629 1.00 93.12 195 ARG A CA 1
ATOM 1523 C C . ARG A 1 195 ? -12.383 -5.784 -4.510 1.00 93.12 195 ARG A C 1
ATOM 1525 O O . ARG A 1 195 ? -11.797 -6.260 -5.478 1.00 93.12 195 ARG A O 1
ATOM 1532 N N . ILE A 1 196 ? -11.800 -5.587 -3.328 1.00 94.31 196 ILE A N 1
ATOM 1533 C CA . ILE A 1 196 ? -10.420 -5.995 -3.036 1.00 94.31 196 ILE A CA 1
ATOM 1534 C C . ILE A 1 196 ? -10.303 -7.519 -3.143 1.00 94.31 196 ILE A C 1
ATOM 1536 O O . ILE A 1 196 ? -9.394 -8.004 -3.812 1.00 94.31 196 ILE A O 1
ATOM 1540 N N . ALA A 1 197 ? -11.256 -8.275 -2.586 1.00 95.00 197 ALA A N 1
ATOM 1541 C CA . ALA A 1 197 ? -11.280 -9.739 -2.693 1.00 95.00 197 ALA A CA 1
ATOM 1542 C C . ALA A 1 197 ? -11.280 -10.214 -4.158 1.00 95.00 197 ALA A C 1
ATOM 1544 O O . ALA A 1 197 ? -10.490 -11.071 -4.541 1.00 95.00 197 ALA A O 1
ATOM 1545 N N . GLN A 1 198 ? -12.115 -9.602 -5.004 1.00 94.44 198 GLN A N 1
ATOM 1546 C CA . GLN A 1 198 ? -12.196 -9.911 -6.436 1.00 94.44 198 GLN A CA 1
ATOM 1547 C C . GLN A 1 198 ? -10.905 -9.592 -7.196 1.00 94.44 198 GLN A C 1
ATOM 1549 O O . GLN A 1 198 ? -10.506 -10.366 -8.059 1.00 94.44 198 GLN A O 1
ATOM 1554 N N . LEU A 1 199 ? -10.274 -8.451 -6.907 1.00 93.12 199 LEU A N 1
ATOM 1555 C CA . LEU A 1 199 ? -9.058 -8.014 -7.599 1.00 93.12 199 LEU A CA 1
ATOM 1556 C C . LEU A 1 199 ? -7.820 -8.809 -7.177 1.00 93.12 199 LEU A C 1
ATOM 1558 O O . LEU A 1 199 ? -6.914 -9.000 -7.978 1.00 93.12 199 LEU A O 1
ATOM 1562 N N . THR A 1 200 ? -7.769 -9.244 -5.920 1.00 94.94 200 THR A N 1
ATOM 1563 C CA . THR A 1 200 ? -6.577 -9.877 -5.334 1.00 94.94 200 THR A CA 1
ATOM 1564 C C . THR A 1 200 ? -6.669 -11.399 -5.264 1.00 94.94 200 THR A C 1
ATOM 1566 O O . THR A 1 200 ? -5.650 -12.061 -5.089 1.00 94.94 200 THR A O 1
ATOM 1569 N N . GLY A 1 201 ? -7.877 -11.962 -5.353 1.00 95.06 201 GLY A N 1
ATOM 1570 C CA . GLY A 1 201 ? -8.132 -13.378 -5.083 1.00 95.06 201 GLY A CA 1
ATOM 1571 C C . GLY A 1 201 ? -8.009 -13.763 -3.603 1.00 95.06 201 GLY A C 1
ATOM 1572 O O . GLY A 1 201 ? -8.045 -14.950 -3.284 1.00 95.06 201 GLY A O 1
ATOM 1573 N N . LEU A 1 202 ? -7.851 -12.793 -2.693 1.00 95.25 202 LEU A N 1
ATOM 1574 C CA . LEU A 1 202 ? -7.799 -13.048 -1.255 1.00 95.25 202 LEU A CA 1
ATOM 1575 C C . LEU A 1 202 ? -9.182 -13.434 -0.711 1.00 95.25 202 LEU A C 1
ATOM 1577 O O . LEU A 1 202 ? -10.209 -12.876 -1.100 1.00 95.25 202 LEU A O 1
ATOM 1581 N N . VAL A 1 203 ? -9.188 -14.360 0.247 1.00 95.69 203 VAL A N 1
ATOM 1582 C CA . VAL A 1 203 ? -10.391 -14.803 0.965 1.00 95.69 203 VAL A CA 1
ATOM 1583 C C . VAL A 1 203 ? -10.721 -13.773 2.049 1.00 95.69 203 VAL A C 1
ATOM 1585 O O . VAL A 1 203 ? -10.114 -13.771 3.118 1.00 95.69 203 VAL A O 1
ATOM 1588 N N . LEU A 1 204 ? -11.635 -12.849 1.736 1.00 95.00 204 LEU A N 1
ATOM 1589 C CA . LEU A 1 204 ? -12.025 -11.722 2.601 1.00 95.00 204 LEU A CA 1
ATOM 1590 C C . LEU A 1 204 ? -13.527 -11.701 2.928 1.00 95.00 204 LEU A C 1
ATOM 1592 O O . LEU A 1 204 ? -14.009 -10.757 3.554 1.00 95.00 204 LEU A O 1
ATOM 1596 N N . ASP A 1 205 ? -14.266 -12.736 2.532 1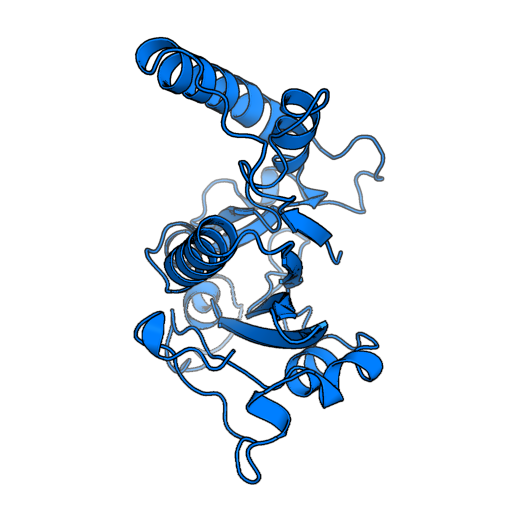.00 94.56 205 ASP A N 1
ATOM 1597 C CA . ASP A 1 205 ? -15.699 -12.884 2.786 1.00 94.56 205 ASP A CA 1
ATOM 1598 C C . ASP A 1 205 ? -16.117 -12.763 4.261 1.00 94.56 205 ASP A C 1
ATOM 1600 O O . ASP A 1 205 ? -17.174 -12.167 4.497 1.00 94.56 205 ASP A O 1
ATOM 1604 N N . PRO A 1 206 ? -15.310 -13.169 5.271 1.00 95.12 206 PRO A N 1
ATOM 1605 C CA . PRO A 1 206 ? -15.680 -12.955 6.669 1.00 95.12 206 PRO A CA 1
ATOM 1606 C C . PRO A 1 206 ? -15.824 -11.476 7.055 1.00 95.12 206 PRO A C 1
ATOM 1608 O O . PRO A 1 206 ? -16.467 -11.168 8.057 1.00 95.12 206 PRO A O 1
ATOM 1611 N N . TYR A 1 207 ? -15.240 -10.555 6.281 1.00 94.62 207 TYR A N 1
ATOM 1612 C CA . TYR A 1 207 ? -15.214 -9.126 6.596 1.00 94.62 207 TYR A CA 1
ATOM 1613 C C . TYR A 1 207 ? -16.292 -8.313 5.872 1.00 94.62 207 TYR A C 1
ATOM 1615 O O . TYR A 1 207 ? -16.510 -7.162 6.234 1.00 94.62 207 TYR A O 1
ATOM 1623 N N . PHE A 1 208 ? -17.018 -8.885 4.902 1.00 94.06 208 PHE A N 1
ATOM 1624 C CA . PHE A 1 208 ? -18.008 -8.132 4.114 1.00 94.06 208 PHE A CA 1
ATOM 1625 C C . PHE A 1 208 ? -19.137 -7.566 4.981 1.00 94.06 208 PHE A C 1
ATOM 1627 O O . PHE A 1 208 ? -19.555 -6.429 4.805 1.00 94.06 208 PHE A O 1
ATOM 1634 N N . ALA A 1 209 ? -19.603 -8.328 5.975 1.00 93.06 209 ALA A N 1
ATOM 1635 C CA . ALA A 1 209 ? -20.646 -7.856 6.885 1.00 93.06 209 ALA A CA 1
ATOM 1636 C C . ALA A 1 209 ? -20.181 -6.687 7.772 1.00 93.06 209 ALA A C 1
ATOM 1638 O O . ALA A 1 209 ? -21.021 -5.932 8.264 1.00 93.06 209 ALA A O 1
ATOM 1639 N N . ALA A 1 210 ? -18.870 -6.547 7.989 1.00 93.69 210 ALA A N 1
ATOM 1640 C CA . ALA A 1 210 ? -18.257 -5.474 8.766 1.00 93.69 210 ALA A CA 1
ATOM 1641 C C . ALA A 1 210 ? -17.915 -4.239 7.916 1.00 93.69 210 ALA A C 1
ATOM 1643 O O . ALA A 1 210 ? -17.502 -3.227 8.473 1.00 93.69 210 ALA A O 1
ATOM 1644 N N . ASP A 1 211 ? -18.103 -4.293 6.596 1.00 92.88 211 ASP A N 1
ATOM 1645 C CA . ASP A 1 211 ? -17.868 -3.152 5.720 1.00 92.88 211 ASP A CA 1
ATOM 1646 C C . ASP A 1 211 ? -19.085 -2.212 5.709 1.00 92.88 211 ASP A C 1
ATOM 1648 O O . ASP A 1 211 ? -20.181 -2.615 5.299 1.00 92.88 211 ASP A O 1
ATOM 1652 N N . PRO A 1 212 ? -18.939 -0.951 6.155 1.00 88.88 212 PRO A N 1
ATOM 1653 C CA . PRO A 1 212 ? -20.038 0.006 6.129 1.00 88.88 212 PRO A CA 1
ATOM 1654 C C . PRO A 1 212 ? -20.494 0.340 4.702 1.00 88.88 212 PRO A C 1
ATOM 1656 O O . PRO A 1 212 ? -21.664 0.672 4.502 1.00 88.88 212 PRO A O 1
ATOM 1659 N N . LEU A 1 213 ? -19.614 0.225 3.703 1.00 87.25 213 LEU A N 1
ATOM 1660 C CA . LEU A 1 213 ? -19.937 0.518 2.312 1.00 87.25 213 LEU A CA 1
ATOM 1661 C C . LEU A 1 213 ? -20.788 -0.591 1.675 1.00 87.25 213 LEU A C 1
ATOM 1663 O O . LEU A 1 213 ? -21.670 -0.264 0.883 1.00 87.25 213 LEU A O 1
ATOM 1667 N N . GLU A 1 214 ? -20.623 -1.859 2.076 1.00 83.19 214 GLU A N 1
ATOM 1668 C CA . GLU A 1 214 ? -21.470 -2.993 1.634 1.00 83.19 214 GLU A CA 1
ATOM 1669 C C . GLU A 1 214 ? -22.941 -2.838 2.046 1.00 83.19 214 GLU A C 1
ATOM 1671 O O . GLU A 1 214 ? -23.839 -3.374 1.399 1.00 83.19 214 GLU A O 1
ATOM 1676 N N . ARG A 1 215 ? -23.213 -2.100 3.129 1.00 68.38 215 ARG A N 1
ATOM 1677 C CA . ARG A 1 215 ? -24.571 -1.916 3.670 1.00 68.38 215 ARG A CA 1
ATOM 1678 C C . ARG A 1 215 ? -25.366 -0.821 2.961 1.00 68.38 215 ARG A C 1
ATOM 1680 O O . ARG A 1 215 ? -26.559 -0.668 3.214 1.00 68.38 215 ARG A O 1
ATOM 1687 N N . ILE A 1 216 ? -24.722 -0.051 2.089 1.00 71.31 216 ILE A N 1
ATOM 1688 C CA . ILE A 1 216 ? -25.374 0.985 1.292 1.00 71.31 216 ILE A CA 1
ATOM 1689 C C . ILE A 1 216 ? -25.848 0.314 -0.003 1.00 71.31 216 ILE A C 1
ATOM 1691 O O . ILE A 1 216 ? -25.035 0.067 -0.889 1.00 71.31 216 ILE A O 1
ATOM 1695 N N . GLU A 1 217 ? -27.158 0.037 -0.110 1.00 48.03 217 GLU A N 1
ATOM 1696 C CA . GLU A 1 217 ? -27.843 -0.758 -1.163 1.00 48.03 217 GLU A CA 1
ATOM 1697 C C . GLU A 1 217 ? -27.542 -0.368 -2.637 1.00 48.03 217 GLU A C 1
ATOM 1699 O O . GLU A 1 217 ? -28.010 -1.037 -3.557 1.00 48.03 217 GLU A O 1
ATOM 1704 N N . ALA A 1 218 ? -26.737 0.669 -2.898 1.00 48.00 218 ALA A N 1
ATOM 1705 C CA . ALA A 1 218 ? -26.359 1.142 -4.233 1.00 48.00 218 ALA A CA 1
ATOM 1706 C C . ALA A 1 218 ? -24.836 1.245 -4.512 1.00 48.00 218 ALA A C 1
ATOM 1708 O O . ALA A 1 218 ? -24.455 1.723 -5.582 1.00 48.00 218 ALA A O 1
ATOM 1709 N N . SER A 1 219 ? -23.929 0.827 -3.621 1.00 50.28 219 SER A N 1
ATOM 1710 C CA . SER A 1 219 ? -22.489 1.147 -3.751 1.00 50.28 219 SER A CA 1
ATOM 1711 C C . SER A 1 219 ? -21.653 0.127 -4.560 1.00 50.28 219 SER A C 1
ATOM 1713 O O . SER A 1 219 ? -20.536 -0.236 -4.205 1.00 50.28 219 SER A O 1
ATOM 1715 N N . ALA A 1 220 ? -22.127 -0.295 -5.736 1.00 52.59 220 ALA A N 1
ATOM 1716 C CA . ALA A 1 220 ? -21.244 -0.997 -6.685 1.00 52.59 220 ALA A CA 1
ATOM 1717 C C . ALA A 1 220 ? -20.134 -0.079 -7.252 1.00 52.59 220 ALA A C 1
ATOM 1719 O O . ALA A 1 220 ? -19.182 -0.557 -7.873 1.00 52.59 220 ALA A O 1
ATOM 1720 N N . LEU A 1 221 ? -20.269 1.240 -7.069 1.00 59.16 221 LEU A N 1
ATOM 1721 C CA . LEU A 1 221 ? -19.385 2.246 -7.641 1.00 59.16 221 LEU A CA 1
ATOM 1722 C C . LEU A 1 221 ? -18.337 2.716 -6.615 1.00 59.16 221 LEU A C 1
ATOM 1724 O O . LEU A 1 221 ? -18.715 3.143 -5.523 1.00 59.16 221 LEU A O 1
ATOM 1728 N N . PRO A 1 222 ? -17.035 2.682 -6.964 1.00 67.50 222 PRO A N 1
ATOM 1729 C CA . PRO A 1 222 ? -15.972 3.297 -6.173 1.00 67.50 222 PRO A CA 1
ATOM 1730 C C . PRO A 1 222 ? -16.291 4.754 -5.831 1.00 67.50 222 PRO A C 1
ATOM 1732 O O . PRO A 1 222 ? -16.663 5.531 -6.714 1.00 67.50 222 PRO A O 1
ATOM 1735 N N . ARG A 1 223 ? -16.109 5.143 -4.566 1.00 76.88 223 ARG A N 1
ATOM 1736 C CA . ARG A 1 223 ? -16.293 6.530 -4.130 1.00 76.88 223 ARG A CA 1
ATOM 1737 C C . ARG A 1 223 ? -14.947 7.233 -4.092 1.00 76.88 223 ARG A C 1
ATOM 1739 O O . ARG A 1 223 ? -14.098 6.887 -3.275 1.00 76.88 223 ARG A O 1
ATOM 1746 N N . GLU A 1 224 ? -14.760 8.209 -4.976 1.00 78.31 224 GLU A N 1
ATOM 1747 C CA . GLU A 1 224 ? -13.571 9.062 -4.953 1.00 78.31 224 GLU A CA 1
ATOM 1748 C C . GLU A 1 224 ? -13.527 9.830 -3.632 1.00 78.31 224 GLU A C 1
ATOM 1750 O O . GLU A 1 224 ? -14.501 10.476 -3.241 1.00 78.31 224 GLU A O 1
ATOM 1755 N N . LEU A 1 225 ? -12.398 9.734 -2.942 1.00 66.62 225 LEU A N 1
ATOM 1756 C CA . LEU A 1 225 ? -12.118 10.511 -1.749 1.00 66.62 225 LEU A CA 1
ATOM 1757 C C . LEU A 1 225 ? -11.372 11.764 -2.185 1.00 66.62 225 LEU A C 1
ATOM 1759 O O . LEU A 1 225 ? -10.348 11.669 -2.856 1.00 66.62 225 LEU A O 1
ATOM 1763 N N . ILE A 1 226 ? -11.878 12.931 -1.802 1.00 71.94 226 ILE A N 1
ATOM 1764 C CA . ILE A 1 226 ? -11.215 14.220 -2.036 1.00 71.94 226 ILE A CA 1
ATOM 1765 C C . ILE A 1 226 ? -10.629 14.728 -0.715 1.00 71.94 226 ILE A C 1
ATOM 1767 O O . ILE A 1 226 ? -9.611 15.423 -0.703 1.00 71.94 226 ILE A O 1
ATOM 1771 N N . ARG A 1 227 ? -11.251 14.373 0.416 1.00 69.69 227 ARG A N 1
ATOM 1772 C CA . ARG A 1 227 ? -10.813 14.711 1.774 1.00 69.69 227 ARG A CA 1
ATOM 1773 C C . ARG A 1 227 ? -11.025 13.526 2.723 1.00 69.69 227 ARG A C 1
ATOM 1775 O O . ARG A 1 227 ? -11.925 12.724 2.494 1.00 69.69 227 ARG A O 1
ATOM 1782 N N . PRO A 1 228 ? -10.284 13.430 3.841 1.00 64.62 228 PRO A N 1
ATOM 1783 C CA . PRO A 1 228 ? -10.484 12.344 4.804 1.00 64.62 228 PRO A CA 1
ATOM 1784 C C . PRO A 1 228 ? -11.890 12.283 5.423 1.00 64.62 228 PRO A C 1
ATOM 1786 O O . PRO A 1 228 ? -12.348 11.216 5.806 1.00 64.62 228 PRO A O 1
ATOM 1789 N N . GLN A 1 229 ? -12.613 13.405 5.494 1.00 71.56 229 GLN A N 1
ATOM 1790 C CA . GLN A 1 229 ? -13.998 13.439 5.986 1.00 71.56 229 GLN A CA 1
ATOM 1791 C C . GLN A 1 229 ? -14.996 12.769 5.032 1.00 71.56 229 GLN A C 1
ATOM 1793 O O . GLN A 1 229 ? -16.149 12.564 5.402 1.00 71.56 229 GLN A O 1
ATOM 1798 N N . ASP A 1 230 ? -14.570 12.430 3.813 1.00 73.12 230 ASP A N 1
ATOM 1799 C CA . ASP A 1 230 ? -15.396 11.674 2.880 1.00 73.12 230 ASP A CA 1
ATOM 1800 C C . ASP A 1 230 ? -15.504 10.194 3.287 1.00 73.12 230 ASP A C 1
ATOM 1802 O O . ASP A 1 230 ? -16.350 9.486 2.748 1.00 73.12 230 ASP A O 1
ATOM 1806 N N . LEU A 1 231 ? -14.694 9.714 4.235 1.00 73.00 231 LEU A N 1
ATOM 1807 C CA . LEU A 1 231 ? -14.702 8.321 4.676 1.00 73.00 231 LEU A CA 1
ATOM 1808 C C . LEU A 1 231 ? -16.008 7.915 5.357 1.00 73.00 231 LEU A C 1
ATOM 1810 O O . LEU A 1 231 ? -16.560 8.644 6.180 1.00 73.00 231 LEU A O 1
ATOM 1814 N N . ILE A 1 232 ? -16.463 6.705 5.041 1.00 77.38 232 ILE A N 1
ATOM 1815 C CA . ILE A 1 232 ? -17.524 6.020 5.780 1.00 77.38 232 ILE A CA 1
ATOM 1816 C C . ILE A 1 232 ? -16.863 4.941 6.637 1.00 77.38 232 ILE A C 1
ATOM 1818 O O . ILE A 1 232 ? -16.254 4.026 6.082 1.00 77.38 232 ILE A O 1
ATOM 1822 N N . LEU A 1 233 ? -16.964 5.076 7.961 1.00 73.56 233 LEU A N 1
ATOM 1823 C CA . LEU A 1 233 ? -16.392 4.165 8.961 1.00 73.56 233 LEU A CA 1
ATOM 1824 C C . LEU A 1 233 ? -17.459 3.259 9.583 1.00 73.56 233 LEU A C 1
ATOM 1826 O O . LEU A 1 233 ? -18.641 3.664 9.641 1.00 73.56 233 LEU A O 1
#

Foldseek 3Di:
DKDKFKQAFQPWCPDDPPVCCVVVVVVLVVVLVVLLQDADPPDDPLVFDGPVQVPPAQWDFQFFDDLQRCLTDPCNSVSSSVSSHRVRGATDGNCQRVPPFCVVVLVVLVVVVCNVQRKIKMKIKDAQDDPPAFDDPRDGHGQKMKMWIWIQDPVRAIAIWIKMAGPNQVCQVRHDDDDDDDPDHRWMWTAQPVVVCVRRVDDCVVCNVRYPQNPPPPRPDTHTDPHNVVDDD

InterPro domains:
  IPR001604 DNA/RNA non-specific endonuclease/pyrophosphatase/phosphodiesterase domain [PF01223] (41-205)
  IPR001604 DNA/RNA non-specific endonuclease/pyrophosphatase/phosphodiesterase domain [SM00892] (2-211)
  IPR020821 ENPP1-3/EXOG-like, endonuclease/phosphodiesterase domain [SM00477] (14-211)
  IPR040255 Non-specific endonuclease [PTHR13966] (42-211)
  IPR044925 His-Me finger superfamily [SSF54060] (41-217)
  IPR044929 DNA/RNA non-specific endonuclease superfamily [G3DSA:3.40.570.10] (13-225)

Organism: Rhodococcus opacus (NCBI:txid37919)

Secondary structure (DSSP, 8-state):
--EEEEE--TT---PPPHHHHHHHHHHHHHHHHHHTTS--TTS-GGGS--HHHHTTSSEEEEESS-TTTT--STTHHHHHHHTTSGGGEEEEEHHHHSS--HHHHHHHHHHHHHHHHT--EEEEEEEE--TTPPEETTEE--SEEEEEEEEE-TTS-EEEEEEEEE-GGGSGGG-SSS----S-TT-EEEE-HHHHHHHH----GGGGGG-TTTTSTT--S-EEESSGGG---

Radius of gyration: 18.41 Å; chains: 1; bounding box: 50×34×55 Å

Sequence (233 aa):
MTIVDNIGDGQSQRAMPEGTFEAERRRQHDAAELRARERAPQLPADQQTGEDVYRDNPLDRGHLVRRLDPAWGPLAKAANDDTFHFANCTPQHHSFNAGQTLWLGLEDYVLKNADNADLAVSVVTGPVLAPDDPKYRGVALPRQFWKMVAMVKQDGGLSVTGYLLSQAALLDEFAEGEEAFSYGAYRTFQVPVRRIAQLTGLVLDPYFAADPLERIEASALPRELIRPQDLIL